Protein AF-A0A1H9SX76-F1 (afdb_monomer)

Nearest PDB structures (foldseek):
  6ve0-assembly1_A  TM=7.784E-01  e=6.150E-07  Streptomyces lavendulae
  5fb7-assembly1_C  TM=3.079E-01  e=8.020E+00  Talaromyces marneffei PM1

Foldseek 3Di:
DQFLEAADLVLQDLDLQLQQVLLVLCVVVVLALCQLVDDLVSLVVSLVQLSDCVNAPKAQDPPDDPDVLCVLLRYGHIHGSNNSRLLSSLSNLSSLLSVVCQAANFPQDPVLQLLLSQLRLLSSCLSNVNPRDDDDDDHHDHHDDADLVSQLSSLLSNLVSLLSQLLNLVSQLLPCVPVQVSNLSSLVSNLSSLSSSLSSLVRNVRHPDDQRDQDDQDPSLVVCVVCLVVNCVRHDPVSNVSSVVSNVSSVVSNVVRPPPDDDD

pLDDT: mean 87.26, std 13.18, range [30.0, 97.56]

Sequence (264 aa):
MEPFRLLHPDLVPQRREGLQHAASTLVQMGLDDTVLSASPVHQRLARVVLANSGVIEWSPAHRVQVCPIDQRFGVERVGGDRGGVFLSGVLIAYLDVLENAARMGTSVTEDSWRTLLWAPTALFDHVLRRPQVGMTVVTPGPGTENLPRERALAGQRLYLALMQAVRFAVNGVLRAEDDRTLVEDCVTLATACLRAAAVALEFAADVPSGVPAPVVETAEHRYLWQVIGEVRTAVPRARFDQFATALRRLNDVYTACPLLVAGG

Solvent-accessible surface area (backbone atoms only — not comparable to full-atom values): 14242 Å² total; per-residue (Å²): 131,84,72,45,53,39,55,35,82,90,58,54,56,56,49,55,76,64,30,34,63,39,52,52,52,30,47,77,71,65,59,41,59,67,38,79,70,44,57,72,68,54,33,54,50,46,41,54,52,56,71,30,62,92,73,36,51,65,40,81,43,82,89,66,75,84,47,71,67,35,62,74,65,44,43,40,53,27,44,61,42,52,29,36,41,47,55,34,30,40,51,42,23,50,47,43,39,53,55,47,25,57,42,40,19,70,84,71,48,67,68,50,50,45,44,40,63,45,28,52,48,48,50,51,22,64,44,68,69,46,79,92,69,91,78,85,74,82,74,61,54,91,31,88,47,90,51,58,69,59,36,30,43,24,14,48,49,30,23,56,37,28,38,51,49,25,48,29,21,48,38,30,34,76,66,31,79,86,41,62,68,52,26,52,52,19,48,49,42,22,29,37,22,33,44,17,27,35,40,22,47,52,48,24,51,68,44,101,84,62,84,52,77,56,65,72,91,43,74,50,58,55,48,49,66,73,44,45,68,58,51,54,72,71,39,60,66,75,60,39,53,52,34,54,49,26,52,49,52,32,49,49,56,43,61,68,32,61,67,85,81,86,91,133

Secondary structure (DSSP, 8-state):
---EEEE-GGGS-SSTHHHHHHHHHHHHTT-SGGGGGS-HHHHHHHHHHHH-TTTS-EEEPTT----HHHHHHTEEEEEESHHHHHHHHHHHHHHHHHHHHHHH---S-HHHHHHHHHHHHHHHHHHHT---PPPPPPPP-------HHHHHHHHHHHHHHHHHHHHHHHHHHHH-TT-HHHHHHHHHHHHHHHHHHHHHHHHHH--TT-PPPPP---HHHHHHHHHHHHHHHHS-HHHHHHHHHHHHHHHHHHHHS-------

Structure (mmCIF, N/CA/C/O backbone):
data_AF-A0A1H9SX76-F1
#
_entry.id   AF-A0A1H9SX76-F1
#
loop_
_atom_site.group_PDB
_atom_site.id
_atom_site.type_symbol
_atom_site.label_atom_id
_atom_site.label_alt_id
_atom_site.label_comp_id
_atom_site.label_asym_id
_atom_site.label_entity_id
_atom_site.label_seq_id
_atom_site.pdbx_PDB_ins_code
_atom_site.Cartn_x
_atom_site.Cartn_y
_atom_site.Cartn_z
_atom_site.occupancy
_atom_site.B_iso_or_equiv
_atom_site.auth_seq_id
_atom_site.auth_comp_id
_atom_site.auth_asym_id
_atom_site.auth_atom_id
_atom_site.pdbx_PDB_model_num
ATOM 1 N N . MET A 1 1 ? -1.963 12.537 19.039 1.00 54.62 1 MET A N 1
ATOM 2 C CA . MET A 1 1 ? -1.880 11.597 17.904 1.00 54.62 1 MET A CA 1
ATOM 3 C C . MET A 1 1 ? -0.618 11.966 17.158 1.00 54.62 1 MET A C 1
ATOM 5 O O . MET A 1 1 ? -0.502 13.126 16.782 1.00 54.62 1 MET A O 1
ATOM 9 N N . GLU A 1 2 ? 0.350 11.060 17.063 1.00 67.62 2 GLU A N 1
ATOM 10 C CA . GLU A 1 2 ? 1.560 11.335 16.283 1.00 67.62 2 GLU A CA 1
ATOM 11 C C . GLU A 1 2 ? 1.192 11.512 14.799 1.00 67.62 2 GLU A C 1
ATOM 13 O O . GLU A 1 2 ? 0.254 10.855 14.327 1.00 67.62 2 GLU A O 1
ATOM 18 N N . PRO A 1 3 ? 1.859 12.429 14.078 1.00 78.19 3 PRO A N 1
ATOM 19 C CA . PRO A 1 3 ? 1.590 12.650 12.663 1.00 78.19 3 PRO A CA 1
ATOM 20 C C . PRO A 1 3 ? 1.930 11.394 11.851 1.00 78.19 3 PRO A C 1
ATOM 22 O O . PRO A 1 3 ? 2.950 10.745 12.087 1.00 78.19 3 PRO A O 1
ATOM 25 N N . PHE A 1 4 ? 1.073 11.049 10.886 1.00 91.62 4 PHE A N 1
ATOM 26 C CA . PHE A 1 4 ? 1.336 9.947 9.963 1.00 91.62 4 PHE A CA 1
ATOM 27 C C . PHE A 1 4 ? 2.241 10.450 8.841 1.00 91.62 4 PHE A C 1
ATOM 29 O O . PHE A 1 4 ? 1.848 11.308 8.053 1.00 91.62 4 PHE A O 1
ATOM 36 N N . ARG A 1 5 ? 3.476 9.957 8.791 1.00 93.56 5 ARG A N 1
ATOM 37 C CA . ARG A 1 5 ? 4.496 10.486 7.884 1.00 93.56 5 ARG A CA 1
ATOM 38 C C . ARG A 1 5 ? 4.492 9.717 6.574 1.00 93.56 5 ARG A C 1
ATOM 40 O O . ARG A 1 5 ? 4.590 8.495 6.572 1.00 93.56 5 ARG A O 1
ATOM 47 N N . LEU A 1 6 ? 4.419 10.449 5.470 1.00 94.19 6 LEU A N 1
ATOM 48 C CA . LEU A 1 6 ? 4.626 9.927 4.122 1.00 94.19 6 LEU A CA 1
ATOM 49 C C . LEU A 1 6 ? 5.707 10.741 3.429 1.00 94.19 6 LEU A C 1
ATOM 51 O O . LEU A 1 6 ? 5.932 11.907 3.757 1.00 94.19 6 LEU A O 1
ATOM 55 N N . LEU A 1 7 ? 6.345 10.163 2.416 1.00 93.75 7 LEU A N 1
ATOM 56 C CA . LEU A 1 7 ? 7.269 10.944 1.608 1.00 93.75 7 LEU A CA 1
ATOM 57 C C . LEU A 1 7 ? 6.536 12.063 0.874 1.00 93.75 7 LEU A C 1
ATOM 59 O O . LEU A 1 7 ? 5.378 11.920 0.466 1.00 93.75 7 LEU A O 1
ATOM 63 N N . HIS A 1 8 ? 7.243 13.162 0.632 1.00 90.75 8 HIS A N 1
ATOM 64 C CA . HIS A 1 8 ? 6.837 14.072 -0.431 1.00 90.75 8 HIS A CA 1
ATOM 65 C C . HIS A 1 8 ? 6.769 13.306 -1.774 1.00 90.75 8 HIS A C 1
ATOM 67 O O . HIS A 1 8 ? 7.677 12.513 -2.042 1.00 90.75 8 HIS A O 1
ATOM 73 N N . PRO A 1 9 ? 5.756 13.523 -2.639 1.00 87.44 9 PRO A N 1
ATOM 74 C CA . PRO A 1 9 ? 5.594 12.766 -3.889 1.00 87.44 9 PRO A CA 1
ATOM 75 C C . PRO A 1 9 ? 6.840 12.750 -4.790 1.00 87.44 9 PRO A C 1
ATOM 77 O O . PRO A 1 9 ? 7.146 11.742 -5.427 1.00 87.44 9 PRO A O 1
ATOM 80 N N . ASP A 1 10 ? 7.601 13.845 -4.806 1.00 88.25 10 ASP A N 1
ATOM 81 C CA . ASP A 1 10 ? 8.837 13.965 -5.599 1.00 88.25 10 ASP A CA 1
ATOM 82 C C . ASP A 1 10 ? 10.037 13.221 -4.999 1.00 88.25 10 ASP A C 1
ATOM 84 O O . ASP A 1 10 ? 11.052 13.028 -5.666 1.00 88.25 10 ASP A O 1
ATOM 88 N N . LEU A 1 11 ? 9.928 12.793 -3.741 1.00 91.50 11 LEU A N 1
ATOM 89 C CA . LEU A 1 11 ? 10.952 12.029 -3.033 1.00 91.50 11 LEU A CA 1
ATOM 90 C C . LEU A 1 11 ? 10.681 10.523 -3.051 1.00 91.50 11 LEU A C 1
ATOM 92 O O . LEU A 1 11 ? 11.539 9.769 -2.591 1.00 91.50 11 LEU A O 1
ATOM 96 N N . VAL A 1 12 ? 9.535 10.080 -3.587 1.00 92.69 12 VAL A N 1
ATOM 97 C CA . VAL A 1 12 ? 9.228 8.653 -3.747 1.00 92.69 12 VAL A CA 1
ATOM 98 C C . VAL A 1 12 ? 10.358 7.988 -4.545 1.00 92.69 12 VAL A C 1
ATOM 100 O O . VAL A 1 12 ? 10.701 8.474 -5.630 1.00 92.69 12 VAL A O 1
ATOM 103 N N . PRO A 1 13 ? 10.964 6.903 -4.028 1.00 92.81 13 PRO A N 1
ATOM 104 C CA . PRO A 1 13 ? 12.027 6.194 -4.722 1.00 92.81 13 PRO A CA 1
ATOM 105 C C . PRO A 1 13 ? 11.606 5.783 -6.133 1.00 92.81 13 PRO A C 1
ATOM 107 O O . PRO A 1 13 ? 10.448 5.482 -6.405 1.00 92.81 13 PRO A O 1
ATOM 110 N N . GLN A 1 14 ? 12.563 5.808 -7.053 1.00 89.25 14 GLN A N 1
ATOM 111 C CA . GLN A 1 14 ? 12.314 5.543 -8.475 1.00 89.25 14 GLN A CA 1
ATOM 112 C C . GLN A 1 14 ? 12.901 4.210 -8.942 1.00 89.25 14 GLN A C 1
ATOM 114 O O . GLN A 1 14 ? 12.633 3.777 -10.057 1.00 89.25 14 GLN A O 1
ATOM 119 N N . ARG A 1 15 ? 13.753 3.600 -8.112 1.00 89.12 15 ARG A N 1
ATOM 120 C CA . ARG A 1 15 ? 14.474 2.358 -8.383 1.00 89.12 15 ARG A CA 1
ATOM 121 C C . ARG A 1 15 ? 14.457 1.495 -7.133 1.00 89.12 15 ARG A C 1
ATOM 123 O O . ARG A 1 15 ? 14.604 2.028 -6.030 1.00 89.12 15 ARG A O 1
ATOM 130 N N . ARG A 1 16 ? 14.313 0.179 -7.299 1.00 89.00 16 ARG A N 1
ATOM 131 C CA . ARG A 1 16 ? 14.276 -0.776 -6.178 1.00 89.00 16 ARG A CA 1
ATOM 132 C C . ARG A 1 16 ? 15.555 -0.755 -5.344 1.00 89.00 16 ARG A C 1
ATOM 134 O O . ARG A 1 16 ? 15.489 -0.916 -4.133 1.00 89.00 16 ARG A O 1
ATOM 141 N N . GLU A 1 17 ? 16.705 -0.484 -5.963 1.00 89.31 17 GLU A N 1
ATOM 142 C CA . GLU A 1 17 ? 18.006 -0.399 -5.291 1.00 89.31 17 GLU A CA 1
ATOM 143 C C . GLU A 1 17 ? 18.009 0.710 -4.225 1.00 89.31 17 GLU A C 1
ATOM 145 O O . GLU A 1 17 ? 18.658 0.576 -3.193 1.00 89.31 17 GLU A O 1
ATOM 150 N N . GLY A 1 18 ? 17.203 1.762 -4.421 1.00 88.50 18 GLY A N 1
ATOM 151 C CA . GLY A 1 18 ? 17.006 2.827 -3.436 1.00 88.50 18 GLY A CA 1
ATOM 152 C C . GLY A 1 18 ? 16.217 2.408 -2.189 1.00 88.50 18 GLY A C 1
ATOM 153 O O . GLY A 1 18 ? 16.192 3.162 -1.222 1.00 88.50 18 GLY A O 1
ATOM 154 N N . LEU A 1 19 ? 15.581 1.231 -2.196 1.00 94.25 19 LEU A N 1
ATOM 155 C CA . LEU A 1 19 ? 14.846 0.667 -1.059 1.00 94.25 19 LEU A CA 1
ATOM 156 C C . LEU A 1 19 ? 15.578 -0.502 -0.386 1.00 94.25 19 LEU A C 1
ATOM 158 O O . LEU A 1 19 ? 15.270 -0.827 0.757 1.00 94.25 19 LEU A O 1
ATOM 162 N N . GLN A 1 20 ? 16.542 -1.134 -1.062 1.00 94.00 20 GLN A N 1
ATOM 163 C CA . GLN A 1 20 ? 17.157 -2.389 -0.607 1.00 94.00 20 GLN A CA 1
ATOM 164 C C . GLN A 1 20 ? 17.832 -2.287 0.758 1.00 94.00 20 GLN A C 1
ATOM 166 O O . GLN A 1 20 ? 17.683 -3.195 1.577 1.00 94.00 20 GLN A O 1
ATOM 171 N N . HIS A 1 21 ? 18.562 -1.197 1.008 1.00 94.19 21 HIS A N 1
ATOM 172 C CA . HIS A 1 21 ? 19.237 -0.999 2.287 1.00 94.19 21 HIS A CA 1
ATOM 173 C C . HIS A 1 21 ? 18.224 -0.895 3.432 1.00 94.19 21 HIS A C 1
ATOM 175 O O . HIS A 1 21 ? 18.284 -1.686 4.368 1.00 94.19 21 HIS A O 1
ATOM 181 N N . ALA A 1 22 ? 17.239 -0.001 3.307 1.00 95.12 22 ALA A N 1
ATOM 182 C CA . ALA A 1 22 ? 16.191 0.179 4.309 1.00 95.12 22 ALA A CA 1
ATOM 183 C C . ALA A 1 22 ? 15.372 -1.101 4.530 1.00 95.12 22 ALA A C 1
ATOM 185 O O . ALA A 1 22 ? 15.137 -1.491 5.670 1.00 95.12 22 ALA A O 1
ATOM 186 N N . ALA A 1 23 ? 14.996 -1.799 3.453 1.00 96.06 23 ALA A N 1
ATOM 187 C CA . ALA A 1 23 ? 14.288 -3.071 3.553 1.00 96.06 23 ALA A CA 1
ATOM 188 C C . ALA A 1 23 ? 15.121 -4.115 4.306 1.00 96.06 23 ALA A C 1
ATOM 190 O O . ALA A 1 23 ? 14.611 -4.755 5.218 1.00 96.06 23 ALA A O 1
ATOM 191 N N . SER A 1 24 ? 16.411 -4.248 3.988 1.00 95.69 24 SER A N 1
ATOM 192 C CA . SER A 1 24 ? 17.303 -5.190 4.678 1.00 95.69 24 SER A CA 1
ATOM 193 C C . SER A 1 24 ? 17.442 -4.857 6.165 1.00 95.69 24 SER A C 1
ATOM 195 O O . SER A 1 24 ? 17.402 -5.760 6.998 1.00 95.69 24 SER A O 1
ATOM 197 N N . THR A 1 25 ? 17.552 -3.573 6.508 1.00 95.12 25 THR A N 1
ATOM 198 C CA . THR A 1 25 ? 17.604 -3.106 7.899 1.00 95.12 25 THR A CA 1
ATOM 199 C C . THR A 1 25 ? 16.314 -3.437 8.652 1.00 95.12 25 THR A C 1
ATOM 201 O O . THR A 1 25 ? 16.376 -3.992 9.747 1.00 95.12 25 THR A O 1
ATOM 204 N N . LEU A 1 26 ? 15.142 -3.183 8.057 1.00 95.44 26 LEU A N 1
ATOM 205 C CA . LEU A 1 26 ? 13.852 -3.532 8.665 1.00 95.44 26 LEU A CA 1
ATOM 206 C C . LEU A 1 26 ? 13.719 -5.040 8.901 1.00 95.44 26 LEU A C 1
ATOM 208 O O . LEU A 1 26 ? 13.287 -5.455 9.973 1.00 95.44 26 LEU A O 1
ATOM 212 N N . VAL A 1 27 ? 14.161 -5.865 7.951 1.00 94.94 27 VAL A N 1
ATOM 213 C CA . VAL A 1 27 ? 14.178 -7.329 8.099 1.00 94.94 27 VAL A CA 1
ATOM 214 C C . VAL A 1 27 ? 15.071 -7.764 9.257 1.00 94.94 27 VAL A C 1
ATOM 216 O O . VAL A 1 27 ? 14.661 -8.589 10.068 1.00 94.94 27 VAL A O 1
ATOM 219 N N . GLN A 1 28 ? 16.274 -7.194 9.375 1.00 94.19 28 GLN A N 1
ATOM 220 C CA . GLN A 1 28 ? 17.188 -7.491 10.485 1.00 94.19 28 GLN A CA 1
ATOM 221 C C . GLN A 1 28 ? 16.603 -7.101 11.849 1.00 94.19 28 GLN A C 1
ATOM 223 O O . GLN A 1 28 ? 16.915 -7.736 12.853 1.00 94.19 28 GLN A O 1
ATOM 228 N N . MET A 1 29 ? 15.734 -6.089 11.881 1.00 93.25 29 MET A N 1
ATOM 229 C CA . MET A 1 29 ? 15.003 -5.664 13.077 1.00 93.25 29 MET A CA 1
ATOM 230 C C . MET A 1 29 ? 13.713 -6.464 13.329 1.00 93.25 29 MET A C 1
ATOM 232 O O . MET A 1 29 ? 13.061 -6.242 14.347 1.00 93.25 29 MET A O 1
ATOM 236 N N . GLY A 1 30 ? 13.319 -7.375 12.429 1.00 93.25 30 GLY A N 1
ATOM 237 C CA . GLY A 1 30 ? 12.040 -8.091 12.507 1.00 93.25 30 GLY A CA 1
ATOM 238 C C . GLY A 1 30 ? 10.817 -7.199 12.251 1.00 93.25 30 GLY A C 1
ATOM 239 O O . GLY A 1 30 ? 9.741 -7.452 12.789 1.00 93.25 30 GLY A O 1
ATOM 240 N N . LEU A 1 31 ? 10.992 -6.131 11.471 1.00 93.88 31 LEU A N 1
ATOM 241 C CA . LEU A 1 31 ? 9.987 -5.114 11.145 1.00 93.88 31 LEU A CA 1
ATOM 242 C C . LEU A 1 31 ? 9.626 -5.124 9.648 1.00 93.88 31 LEU A C 1
ATOM 244 O O . LEU A 1 31 ? 9.391 -4.066 9.067 1.00 93.88 31 LEU A O 1
ATOM 248 N N . ASP A 1 32 ? 9.634 -6.292 9.002 1.00 93.06 32 ASP A N 1
ATOM 249 C CA . ASP A 1 32 ? 9.196 -6.459 7.611 1.00 93.06 32 ASP A CA 1
ATOM 250 C C . ASP A 1 32 ? 7.709 -6.847 7.513 1.00 93.06 32 ASP A C 1
ATOM 252 O O . ASP A 1 32 ? 6.960 -6.749 8.486 1.00 93.06 32 ASP A O 1
ATOM 256 N N . ASP A 1 33 ? 7.249 -7.262 6.332 1.00 92.38 33 ASP A N 1
ATOM 257 C CA . ASP A 1 33 ? 5.850 -7.621 6.074 1.00 92.38 33 ASP A CA 1
ATOM 258 C C . ASP A 1 33 ? 5.317 -8.742 6.986 1.00 92.38 33 ASP A C 1
ATOM 260 O O . ASP A 1 33 ? 4.119 -8.782 7.281 1.00 92.38 33 ASP A O 1
ATOM 264 N N . THR A 1 34 ? 6.196 -9.593 7.527 1.00 92.00 34 THR A N 1
ATOM 265 C CA . THR A 1 34 ? 5.814 -10.673 8.450 1.00 92.00 34 THR A CA 1
ATOM 266 C C . THR A 1 34 ? 5.180 -10.158 9.744 1.00 92.00 34 THR A C 1
ATOM 268 O O . THR A 1 34 ? 4.365 -10.853 10.361 1.00 92.00 34 THR A O 1
ATOM 271 N N . VAL A 1 35 ? 5.464 -8.907 10.124 1.00 93.00 35 VAL A N 1
ATOM 272 C CA . VAL A 1 35 ? 4.895 -8.273 11.317 1.00 93.00 35 VAL A CA 1
ATOM 273 C C . VAL A 1 35 ? 3.372 -8.156 11.252 1.00 93.00 35 VAL A C 1
ATOM 275 O O . VAL A 1 35 ? 2.702 -8.160 12.284 1.00 93.00 35 VAL A O 1
ATOM 278 N N . LEU A 1 36 ? 2.805 -8.126 10.043 1.00 92.31 36 LEU A N 1
ATOM 279 C CA . LEU A 1 36 ? 1.360 -8.069 9.820 1.00 92.31 36 LEU A CA 1
ATOM 280 C C . LEU A 1 36 ? 0.656 -9.372 10.216 1.00 92.31 36 LEU A C 1
ATOM 282 O O . LEU A 1 36 ? -0.523 -9.349 10.558 1.00 92.31 36 LEU A O 1
ATOM 286 N N . SER A 1 37 ? 1.384 -10.490 10.244 1.00 90.44 37 SER A N 1
ATOM 287 C CA . SER A 1 37 ? 0.889 -11.791 10.714 1.00 90.44 37 SER A CA 1
ATOM 288 C C . SER A 1 37 ? 1.255 -12.083 12.175 1.00 90.44 37 SER A C 1
ATOM 290 O O . SER A 1 37 ? 0.873 -13.121 12.715 1.00 90.44 37 SER A O 1
ATOM 292 N N . ALA A 1 38 ? 2.004 -11.193 12.833 1.00 91.19 38 ALA A N 1
ATOM 293 C CA . ALA A 1 38 ? 2.404 -11.370 14.223 1.00 91.19 38 ALA A CA 1
ATOM 294 C C . ALA A 1 38 ? 1.225 -11.173 15.192 1.00 91.19 38 ALA A C 1
ATOM 296 O O . ALA A 1 38 ? 0.171 -10.645 14.844 1.00 91.19 38 ALA A O 1
ATOM 297 N N . SER A 1 39 ? 1.406 -11.562 16.458 1.00 91.31 39 SER A N 1
ATOM 298 C CA . SER A 1 39 ? 0.388 -11.319 17.491 1.00 91.31 39 SER A CA 1
ATOM 299 C C . SER A 1 39 ? 0.077 -9.812 17.634 1.00 91.31 39 SER A C 1
ATOM 301 O O . SER A 1 39 ? 1.000 -9.003 17.476 1.00 91.31 39 SER A O 1
ATOM 303 N N . PRO A 1 40 ? -1.125 -9.416 18.094 1.00 91.31 40 PRO A N 1
ATOM 304 C CA . PRO A 1 40 ? -1.489 -8.003 18.271 1.00 91.31 40 PRO A CA 1
ATOM 305 C C . PRO A 1 40 ? -0.531 -7.189 19.157 1.00 91.31 40 PRO A C 1
ATOM 307 O O . PRO A 1 40 ? -0.367 -5.986 18.970 1.00 91.31 40 PRO A O 1
ATOM 310 N N . VAL A 1 41 ? 0.124 -7.828 20.133 1.00 93.00 41 VAL A N 1
ATOM 311 C CA . VAL A 1 41 ? 1.128 -7.169 20.987 1.00 93.00 41 VAL A CA 1
ATOM 312 C C . VAL A 1 41 ? 2.369 -6.780 20.178 1.00 93.00 41 VAL A C 1
ATOM 314 O O . VAL A 1 41 ? 2.819 -5.640 20.261 1.00 93.00 41 VAL A O 1
ATOM 317 N N . HIS A 1 42 ? 2.880 -7.702 19.359 1.00 94.06 42 HIS A N 1
ATOM 318 C CA . HIS A 1 42 ? 4.024 -7.463 18.476 1.00 94.06 42 HIS A CA 1
ATOM 319 C C . HIS A 1 42 ? 3.703 -6.423 17.396 1.00 94.06 42 HIS A C 1
ATOM 321 O O . HIS A 1 42 ? 4.519 -5.543 17.152 1.00 94.06 42 HIS A O 1
ATOM 327 N N . GLN A 1 43 ? 2.496 -6.456 16.824 1.00 94.81 43 GLN A N 1
ATOM 328 C CA . GLN A 1 43 ? 2.026 -5.441 15.875 1.00 94.81 43 GLN A CA 1
ATOM 329 C C . GLN A 1 43 ? 2.052 -4.029 16.480 1.00 94.81 43 GLN A C 1
ATOM 331 O O . GLN A 1 43 ? 2.601 -3.105 15.881 1.00 94.81 43 GLN A O 1
ATOM 336 N N . ARG A 1 44 ? 1.522 -3.859 17.701 1.00 93.81 44 ARG A N 1
ATOM 337 C CA . ARG A 1 44 ? 1.551 -2.565 18.405 1.00 93.81 44 ARG A CA 1
ATOM 338 C C . ARG A 1 44 ? 2.972 -2.101 18.712 1.00 93.81 44 ARG A C 1
ATOM 340 O O . ARG A 1 44 ? 3.274 -0.926 18.526 1.00 93.81 44 ARG A O 1
ATOM 347 N N . LEU A 1 45 ? 3.847 -3.007 19.152 1.00 94.31 45 LEU A N 1
ATOM 348 C CA . LEU A 1 45 ? 5.250 -2.674 19.404 1.00 94.31 45 LEU A CA 1
ATOM 349 C C . LEU A 1 45 ? 5.948 -2.229 18.115 1.00 94.31 45 LEU A C 1
ATOM 351 O O . LEU A 1 45 ? 6.571 -1.172 18.093 1.00 94.31 45 LEU A O 1
ATOM 355 N N . ALA A 1 46 ? 5.795 -2.991 17.034 1.00 95.19 46 ALA A N 1
ATOM 356 C CA . ALA A 1 46 ? 6.373 -2.662 15.740 1.00 95.19 46 ALA A CA 1
ATOM 357 C C . ALA A 1 46 ? 5.899 -1.302 15.230 1.00 95.19 46 ALA A C 1
ATOM 359 O O . ALA A 1 46 ? 6.711 -0.497 14.789 1.00 95.19 46 ALA A O 1
ATOM 360 N N . ARG A 1 47 ? 4.603 -1.005 15.372 1.00 95.25 47 ARG A N 1
ATOM 361 C CA . ARG A 1 47 ? 4.031 0.300 15.030 1.00 95.25 47 ARG A CA 1
ATOM 362 C C . ARG A 1 47 ? 4.734 1.446 15.771 1.00 95.25 47 ARG A C 1
ATOM 364 O O . ARG A 1 47 ? 5.077 2.446 15.148 1.00 95.25 47 ARG A O 1
ATOM 371 N N . VAL A 1 48 ? 4.969 1.296 17.078 1.00 92.94 48 VAL A N 1
ATOM 372 C CA . VAL A 1 48 ? 5.681 2.295 17.900 1.00 92.94 48 VAL A CA 1
ATOM 373 C C . VAL A 1 48 ? 7.134 2.448 17.451 1.00 92.94 48 VAL A C 1
ATOM 375 O O . VAL A 1 48 ? 7.621 3.568 17.319 1.00 92.94 48 VAL A O 1
ATOM 378 N N . VAL A 1 49 ? 7.826 1.338 17.188 1.00 93.38 49 VAL A N 1
ATOM 379 C CA . VAL A 1 49 ? 9.231 1.353 16.751 1.00 93.38 49 VAL A CA 1
ATOM 380 C C . VAL A 1 49 ? 9.373 2.009 1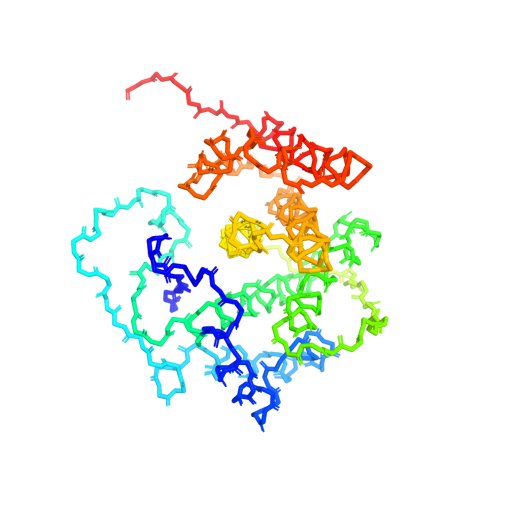5.374 1.00 93.38 49 VAL A C 1
ATOM 382 O O . VAL A 1 49 ? 10.226 2.873 15.199 1.00 93.38 49 VAL A O 1
ATOM 385 N N . LEU A 1 50 ? 8.499 1.670 14.424 1.00 93.19 50 LEU A N 1
ATOM 386 C CA . LEU A 1 50 ? 8.482 2.239 13.072 1.00 93.19 50 LEU A CA 1
ATOM 387 C C . LEU A 1 50 ? 8.169 3.745 13.059 1.00 93.19 50 LEU A C 1
ATOM 389 O O . LEU A 1 50 ? 8.646 4.460 12.180 1.00 93.19 50 LEU A O 1
ATOM 393 N N . ALA A 1 51 ? 7.373 4.236 14.015 1.00 90.25 51 ALA A N 1
ATOM 394 C CA . ALA A 1 51 ? 7.032 5.656 14.137 1.00 90.25 51 ALA A CA 1
ATOM 395 C C . ALA A 1 51 ? 8.146 6.503 14.789 1.00 90.25 51 ALA A C 1
ATOM 397 O O . ALA A 1 51 ? 8.111 7.740 14.712 1.00 90.25 51 ALA A O 1
ATOM 398 N N . ASN A 1 52 ? 9.130 5.854 15.421 1.00 87.38 52 ASN A N 1
ATOM 399 C CA . ASN A 1 52 ? 10.182 6.503 16.191 1.00 87.38 52 ASN A CA 1
ATOM 400 C C . ASN A 1 52 ? 11.282 7.086 15.284 1.00 87.38 52 ASN A C 1
ATOM 402 O O . ASN A 1 52 ? 11.913 6.380 14.496 1.00 87.38 52 ASN A O 1
ATOM 406 N N . SER A 1 53 ? 11.569 8.380 15.455 1.00 73.88 53 SER A N 1
ATOM 407 C CA . SER A 1 53 ? 12.595 9.103 14.689 1.00 73.88 53 SER A CA 1
ATOM 408 C C . SER A 1 53 ? 14.034 8.659 14.977 1.00 73.88 53 SER A C 1
ATOM 410 O O . SER A 1 53 ? 14.937 9.015 14.231 1.00 73.88 53 SER A O 1
ATOM 412 N N . GLY A 1 54 ? 14.267 7.920 16.065 1.00 78.50 54 GLY A N 1
ATOM 413 C CA . GLY A 1 54 ? 15.559 7.303 16.375 1.00 78.50 54 GLY A CA 1
ATOM 414 C C . GLY A 1 54 ? 15.831 6.018 15.590 1.00 78.50 54 GLY A C 1
ATOM 415 O O . GLY A 1 54 ? 16.962 5.543 15.593 1.00 78.50 54 GLY A O 1
ATOM 416 N N . VAL A 1 55 ? 14.811 5.459 14.931 1.00 82.56 55 VAL A N 1
ATOM 417 C CA . VAL A 1 55 ? 14.930 4.267 14.076 1.00 82.56 55 VAL A CA 1
ATOM 418 C C . VAL A 1 55 ? 14.865 4.658 12.605 1.00 82.56 55 VAL A C 1
ATOM 420 O O . VAL A 1 55 ? 15.688 4.203 11.818 1.00 82.56 55 VAL A O 1
ATOM 423 N N . ILE A 1 56 ? 13.914 5.523 12.243 1.00 88.50 56 ILE A N 1
ATOM 424 C CA . ILE A 1 56 ? 13.753 6.029 10.878 1.00 88.50 56 ILE A CA 1
ATOM 425 C C . ILE A 1 56 ? 14.038 7.527 10.871 1.00 88.50 56 ILE A C 1
ATOM 427 O O . ILE A 1 56 ? 13.250 8.321 11.391 1.00 88.50 56 ILE A O 1
ATOM 431 N N . GLU A 1 57 ? 15.158 7.916 10.265 1.00 89.38 57 GLU A N 1
ATOM 432 C CA . GLU A 1 57 ? 15.531 9.322 10.141 1.00 89.38 57 GLU A CA 1
ATOM 433 C C . GLU A 1 57 ? 14.625 10.027 9.124 1.00 89.38 57 GLU A C 1
ATOM 435 O O . GLU A 1 57 ? 14.518 9.628 7.962 1.00 89.38 57 GLU A O 1
ATOM 440 N N . TRP A 1 58 ? 13.990 11.118 9.543 1.00 89.69 58 TRP A N 1
ATOM 441 C CA . TRP A 1 58 ? 13.166 11.947 8.673 1.00 89.69 58 TRP A CA 1
ATOM 442 C C . TRP A 1 58 ? 13.423 13.428 8.930 1.00 89.69 58 TRP A C 1
ATOM 444 O O . TRP A 1 58 ? 13.868 13.834 10.003 1.00 89.69 58 TRP A O 1
ATOM 454 N N . SER A 1 59 ? 13.114 14.250 7.933 1.00 88.94 59 SER A N 1
ATOM 455 C CA . SER A 1 59 ? 13.175 15.708 8.045 1.00 88.94 59 SER A CA 1
ATOM 456 C C . SER A 1 59 ? 11.935 16.353 7.428 1.00 88.94 59 SER A C 1
ATOM 458 O O . SER A 1 59 ? 11.384 15.811 6.466 1.00 88.94 59 SER A O 1
ATOM 460 N N . PRO A 1 60 ? 11.463 17.507 7.936 1.00 83.75 60 PRO A N 1
ATOM 461 C CA . PRO A 1 60 ? 10.365 18.227 7.305 1.00 83.75 60 PRO A CA 1
ATOM 462 C C . PRO A 1 60 ? 10.709 18.553 5.849 1.00 83.75 60 PRO A C 1
ATOM 464 O O . PRO A 1 60 ? 11.772 19.117 5.554 1.00 83.75 60 PRO A O 1
ATOM 467 N N . ALA A 1 61 ? 9.818 18.215 4.918 1.00 76.62 61 ALA A N 1
ATOM 468 C CA . ALA A 1 61 ? 10.026 18.578 3.526 1.00 76.62 61 ALA A CA 1
ATOM 469 C C . ALA A 1 61 ? 9.914 20.109 3.386 1.00 76.62 61 ALA A C 1
ATOM 471 O O . ALA A 1 61 ? 8.895 20.721 3.710 1.00 76.62 61 ALA A O 1
ATOM 472 N N . HIS A 1 62 ? 10.994 20.757 2.946 1.00 58.91 62 HIS A N 1
ATOM 473 C CA . HIS A 1 62 ? 11.029 22.211 2.802 1.00 58.91 62 HIS A CA 1
ATOM 474 C C . HIS A 1 62 ? 10.188 22.636 1.589 1.00 58.91 62 HIS A C 1
ATOM 476 O O . HIS A 1 62 ? 10.289 22.027 0.527 1.00 58.91 62 HIS A O 1
ATOM 482 N N . ARG A 1 63 ? 9.408 23.721 1.730 1.00 59.38 63 ARG A N 1
ATOM 483 C CA . ARG A 1 63 ? 8.521 24.295 0.689 1.00 59.38 63 ARG A CA 1
ATOM 484 C C . ARG A 1 63 ? 7.299 23.449 0.306 1.00 59.38 63 ARG A C 1
ATOM 486 O O . ARG A 1 63 ? 6.759 23.626 -0.782 1.00 59.38 63 ARG A O 1
ATOM 493 N N . VAL A 1 64 ? 6.819 22.581 1.193 1.00 59.81 64 VAL A N 1
ATOM 494 C CA . VAL A 1 64 ? 5.536 21.906 0.968 1.00 59.81 64 VAL A CA 1
ATOM 495 C C . VAL A 1 64 ? 4.403 22.882 1.254 1.00 59.81 64 VAL A C 1
ATOM 497 O O . VAL A 1 64 ? 4.194 23.305 2.390 1.00 59.81 64 VAL A O 1
ATOM 500 N N . GLN A 1 65 ? 3.668 23.253 0.210 1.00 61.50 65 GLN A N 1
ATOM 501 C CA . GLN A 1 65 ? 2.379 23.905 0.383 1.00 61.50 65 GLN A CA 1
ATOM 502 C C . GLN A 1 65 ? 1.460 22.892 1.073 1.00 61.50 65 GLN A C 1
ATOM 504 O O . GLN A 1 65 ? 1.304 21.777 0.574 1.00 61.50 65 GLN A O 1
ATOM 509 N N . VAL A 1 66 ? 0.913 23.242 2.242 1.00 64.00 66 VAL A N 1
ATOM 510 C CA . VAL A 1 66 ? 0.058 22.332 3.017 1.00 64.00 66 VAL A CA 1
ATOM 511 C C . VAL A 1 66 ? -1.107 21.905 2.132 1.00 64.00 66 VAL A C 1
ATOM 513 O O . VAL A 1 66 ? -1.977 22.711 1.806 1.00 64.00 66 VAL A O 1
ATOM 516 N N . CYS A 1 67 ? -1.104 20.641 1.713 1.00 73.12 67 CYS A N 1
ATOM 517 C CA . CYS A 1 67 ? -2.206 20.085 0.954 1.00 73.12 67 CYS A CA 1
ATOM 518 C C . CYS A 1 67 ? -3.404 19.945 1.910 1.00 73.12 67 CYS A C 1
ATOM 520 O O . CYS A 1 67 ? -3.272 19.263 2.931 1.00 73.12 67 CYS A O 1
ATOM 522 N N . PRO A 1 68 ? -4.578 20.537 1.614 1.00 73.44 68 PRO A N 1
ATOM 523 C CA . PRO A 1 68 ? -5.755 20.422 2.483 1.00 73.44 68 PRO A CA 1
ATOM 524 C C . PRO A 1 68 ? -6.156 18.965 2.773 1.00 73.44 68 PRO A C 1
ATOM 526 O O . PRO A 1 68 ? -6.698 18.653 3.832 1.00 73.44 68 PRO A O 1
ATOM 529 N N . ILE A 1 69 ? -5.843 18.060 1.839 1.00 75.50 69 ILE A N 1
ATOM 530 C CA . ILE A 1 69 ? -6.055 16.612 1.950 1.00 75.50 69 ILE A CA 1
ATOM 531 C C . ILE A 1 69 ? -5.142 16.010 3.023 1.00 75.50 69 ILE A C 1
ATOM 533 O O . ILE A 1 69 ? -5.613 15.279 3.893 1.00 75.50 69 ILE A O 1
ATOM 537 N N . ASP A 1 70 ? -3.852 16.350 2.999 1.00 84.81 70 ASP A N 1
ATOM 538 C CA . ASP A 1 70 ? -2.883 15.853 3.977 1.00 84.81 70 ASP A CA 1
ATOM 539 C C . ASP A 1 70 ? -3.265 16.321 5.390 1.00 84.81 70 ASP A C 1
ATOM 541 O O . ASP A 1 70 ? -3.309 15.516 6.321 1.00 84.81 70 ASP A O 1
ATOM 545 N N . GLN A 1 71 ? -3.679 17.586 5.544 1.00 83.94 71 GLN A N 1
ATOM 546 C CA . GLN A 1 71 ? -4.165 18.110 6.825 1.00 83.94 71 GLN A CA 1
ATOM 547 C C . GLN A 1 71 ? -5.401 17.351 7.331 1.00 83.94 71 GLN A C 1
ATOM 549 O O . GLN A 1 71 ? -5.473 16.997 8.510 1.00 83.94 71 GLN A O 1
ATOM 554 N N . ARG A 1 72 ? -6.363 17.058 6.445 1.00 82.62 72 ARG A N 1
ATOM 555 C CA . ARG A 1 72 ? -7.589 16.321 6.788 1.00 82.62 72 ARG A CA 1
ATOM 556 C C . ARG A 1 72 ? -7.301 14.923 7.336 1.00 82.62 72 ARG A C 1
ATOM 558 O O . ARG A 1 72 ? -8.008 14.465 8.234 1.00 82.62 72 ARG A O 1
ATOM 565 N N . PHE A 1 73 ? -6.279 14.257 6.806 1.00 85.94 73 PHE A N 1
ATOM 566 C CA . PHE A 1 73 ? -5.908 12.896 7.196 1.00 85.94 73 PHE A CA 1
ATOM 567 C C . PHE A 1 73 ? -4.743 12.846 8.197 1.00 85.94 73 PHE A C 1
ATOM 569 O O . PHE A 1 73 ? -4.303 11.761 8.584 1.00 85.94 73 PHE A O 1
ATOM 576 N N . GLY A 1 74 ? -4.267 14.000 8.676 1.00 88.69 74 GLY A N 1
ATOM 577 C CA . GLY A 1 74 ? -3.135 14.096 9.602 1.00 88.69 74 GLY A CA 1
ATOM 578 C C . GLY A 1 74 ? -1.847 13.513 9.017 1.00 88.69 74 GLY A C 1
ATOM 579 O O . GLY A 1 74 ? -1.113 12.830 9.732 1.00 88.69 74 GLY A O 1
ATOM 580 N N . VAL A 1 75 ? -1.642 13.719 7.716 1.00 90.56 75 VAL A N 1
ATOM 581 C CA . VAL A 1 75 ? -0.456 13.313 6.965 1.00 90.56 75 VAL A CA 1
ATOM 582 C C . VAL A 1 75 ? 0.569 14.437 7.028 1.00 90.56 75 VAL A C 1
ATOM 584 O O . VAL A 1 75 ? 0.256 15.593 6.749 1.00 90.56 75 VAL A O 1
ATOM 587 N N . GLU A 1 76 ? 1.806 14.088 7.350 1.00 91.94 76 GLU A N 1
ATOM 588 C CA . GLU A 1 76 ? 2.950 14.988 7.262 1.00 91.94 76 GLU A CA 1
ATOM 589 C C . GLU A 1 76 ? 3.874 14.512 6.140 1.00 91.94 76 GLU A C 1
ATOM 591 O O . GLU A 1 76 ? 4.329 13.365 6.135 1.00 91.94 76 GLU A O 1
ATOM 596 N N . ARG A 1 77 ? 4.137 15.387 5.164 1.00 92.25 77 ARG A N 1
ATOM 597 C CA . ARG A 1 77 ? 5.054 15.092 4.059 1.00 92.25 77 ARG A CA 1
ATOM 598 C C . ARG A 1 77 ? 6.484 15.379 4.491 1.00 92.25 77 ARG A C 1
ATOM 600 O O . ARG A 1 77 ? 6.828 16.520 4.794 1.00 92.25 77 ARG A O 1
ATOM 607 N N . VAL A 1 78 ? 7.316 14.347 4.484 1.00 92.88 78 VAL A N 1
ATOM 608 C CA . VAL A 1 78 ? 8.696 14.407 4.976 1.00 92.88 78 VAL A CA 1
ATOM 609 C C . VAL A 1 78 ? 9.704 13.978 3.904 1.00 92.88 78 VAL A C 1
ATOM 611 O O . VAL A 1 78 ? 9.354 13.393 2.875 1.00 92.88 78 VAL A O 1
ATOM 614 N N . GLY A 1 79 ? 10.968 14.323 4.136 1.00 90.81 79 GLY A N 1
ATOM 615 C CA . GLY A 1 79 ? 12.146 13.747 3.492 1.00 90.81 79 GLY A CA 1
ATOM 616 C C . GLY A 1 79 ? 12.979 12.947 4.499 1.00 90.81 79 GLY A C 1
ATOM 617 O O . GLY A 1 79 ? 12.441 12.444 5.481 1.00 90.81 79 GLY A O 1
ATOM 618 N N . GLY A 1 80 ? 14.293 12.855 4.271 1.00 90.19 80 GLY A N 1
ATOM 619 C CA . GLY A 1 80 ? 15.224 12.070 5.096 1.00 90.19 80 GLY A CA 1
ATOM 620 C C . GLY A 1 80 ? 15.555 10.719 4.467 1.00 90.19 80 GLY A C 1
ATOM 621 O O . GLY A 1 80 ? 15.767 10.658 3.249 1.00 90.19 80 GLY A O 1
ATOM 622 N N . ASP A 1 81 ? 15.592 9.655 5.274 1.00 92.19 81 ASP A N 1
ATOM 623 C CA . ASP A 1 81 ? 15.755 8.281 4.794 1.00 92.19 81 ASP A CA 1
ATOM 624 C C . ASP A 1 81 ? 14.537 7.883 3.954 1.00 92.19 81 ASP A C 1
ATOM 626 O O . ASP A 1 81 ? 13.499 7.445 4.452 1.00 92.19 81 A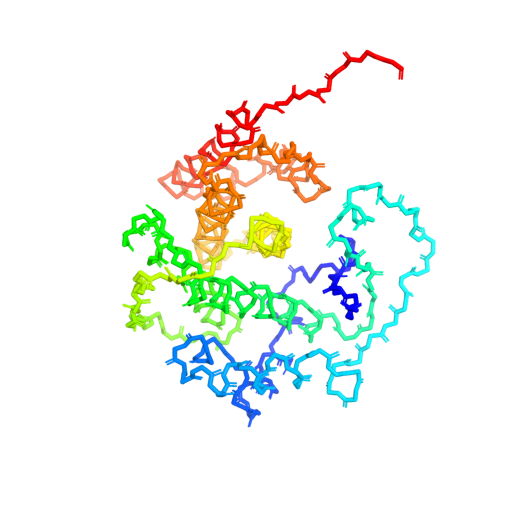SP A O 1
ATOM 630 N N . ARG A 1 82 ? 14.667 8.057 2.636 1.00 94.25 82 ARG A N 1
ATOM 631 C CA . ARG A 1 82 ? 13.575 7.806 1.694 1.00 94.25 82 ARG A CA 1
ATOM 632 C C . ARG A 1 82 ? 13.105 6.359 1.754 1.00 94.25 82 ARG A C 1
ATOM 634 O O . ARG A 1 82 ? 11.907 6.118 1.664 1.00 94.25 82 ARG A O 1
ATOM 641 N N . GLY A 1 83 ? 14.026 5.407 1.890 1.00 95.12 83 GLY A N 1
ATOM 642 C CA . GLY A 1 83 ? 13.665 3.997 1.955 1.00 95.12 83 GLY A CA 1
ATOM 643 C C . GLY A 1 83 ? 12.951 3.668 3.257 1.00 95.12 83 GLY A C 1
ATOM 644 O O . GLY A 1 83 ? 11.877 3.066 3.228 1.00 95.12 83 GLY A O 1
ATOM 645 N N . GLY A 1 84 ? 13.512 4.130 4.376 1.00 95.12 84 GLY A N 1
ATOM 646 C CA . GLY A 1 84 ? 12.946 3.940 5.705 1.00 95.12 84 GLY A CA 1
ATOM 647 C C . GLY A 1 84 ? 11.549 4.535 5.830 1.00 95.12 84 GLY A C 1
ATOM 648 O O . GLY A 1 84 ? 10.620 3.811 6.169 1.00 95.12 84 GLY A O 1
ATOM 649 N N . VAL A 1 85 ? 11.371 5.815 5.483 1.00 96.00 85 VAL A N 1
ATOM 650 C CA . VAL A 1 85 ? 10.070 6.507 5.552 1.00 96.00 85 VAL A CA 1
ATOM 651 C C . VAL A 1 85 ? 9.030 5.849 4.646 1.00 96.00 85 VAL A C 1
ATOM 653 O O . VAL A 1 85 ? 7.875 5.703 5.038 1.00 96.00 85 VAL A O 1
ATOM 656 N N . PHE A 1 86 ? 9.414 5.459 3.429 1.00 96.94 86 PHE A N 1
ATOM 657 C CA . PHE A 1 86 ? 8.495 4.822 2.488 1.00 96.94 86 PHE A CA 1
ATOM 658 C C . PHE A 1 86 ? 7.981 3.477 3.019 1.00 96.94 86 PHE A C 1
ATOM 660 O O . PHE A 1 86 ? 6.772 3.249 3.060 1.00 96.94 86 PHE A O 1
ATOM 667 N N . LEU A 1 87 ? 8.889 2.594 3.447 1.00 97.06 87 LEU A N 1
ATOM 668 C CA . LEU A 1 87 ? 8.527 1.258 3.924 1.00 97.06 87 LEU A CA 1
ATOM 669 C C . LEU A 1 87 ? 7.813 1.316 5.279 1.00 97.06 87 LEU A C 1
ATOM 671 O O . LEU A 1 87 ? 6.800 0.640 5.464 1.00 97.06 87 LEU A O 1
ATOM 675 N N . SER A 1 88 ? 8.287 2.154 6.206 1.00 96.00 88 SER A N 1
ATOM 676 C CA . SER A 1 88 ? 7.651 2.320 7.514 1.00 96.00 88 SER A CA 1
ATOM 677 C C . SER A 1 88 ? 6.266 2.951 7.394 1.00 96.00 88 SER A C 1
ATOM 679 O O . SER A 1 88 ? 5.343 2.488 8.056 1.00 96.00 88 SER A O 1
ATOM 681 N N . GLY A 1 89 ? 6.076 3.934 6.507 1.00 96.38 89 GLY A N 1
ATOM 682 C CA . GLY A 1 89 ? 4.774 4.548 6.247 1.00 96.38 89 GLY A CA 1
ATOM 683 C C . GLY A 1 89 ? 3.738 3.540 5.745 1.00 96.38 89 GLY A C 1
ATOM 684 O O . GLY A 1 89 ? 2.610 3.520 6.240 1.00 96.38 89 GLY A O 1
ATOM 685 N N . VAL A 1 90 ? 4.130 2.650 4.822 1.00 97.50 90 VAL A N 1
ATOM 686 C CA . VAL A 1 90 ? 3.275 1.541 4.367 1.00 97.50 90 VAL A CA 1
ATOM 687 C C . VAL A 1 90 ? 2.935 0.613 5.534 1.00 97.50 90 VAL A C 1
ATOM 689 O O . VAL A 1 90 ? 1.757 0.386 5.803 1.00 97.50 90 VAL A O 1
ATOM 692 N N . LEU A 1 91 ? 3.935 0.113 6.265 1.00 97.25 91 LEU A N 1
ATOM 693 C CA . LEU A 1 91 ? 3.712 -0.832 7.364 1.00 97.25 91 LEU A CA 1
ATOM 694 C C . LEU A 1 91 ? 2.868 -0.238 8.499 1.00 97.25 91 LEU A C 1
ATOM 696 O O . LEU A 1 91 ? 1.944 -0.895 8.969 1.00 97.25 91 LEU A O 1
ATOM 700 N N . ILE A 1 92 ? 3.120 1.009 8.907 1.00 97.06 92 ILE A N 1
ATOM 701 C CA . ILE A 1 92 ? 2.321 1.703 9.926 1.00 97.06 92 ILE A CA 1
ATOM 702 C C . ILE A 1 92 ? 0.859 1.800 9.485 1.00 97.06 92 ILE A C 1
ATOM 704 O O . ILE A 1 92 ? -0.024 1.514 10.290 1.00 97.06 92 ILE A O 1
ATOM 708 N N . ALA A 1 93 ? 0.589 2.149 8.223 1.00 97.44 93 ALA A N 1
ATOM 709 C CA . ALA A 1 93 ? -0.783 2.246 7.728 1.00 97.44 93 ALA A CA 1
ATOM 710 C C . ALA A 1 93 ? -1.506 0.889 7.708 1.00 97.44 93 ALA A C 1
ATOM 712 O O . ALA A 1 93 ? -2.7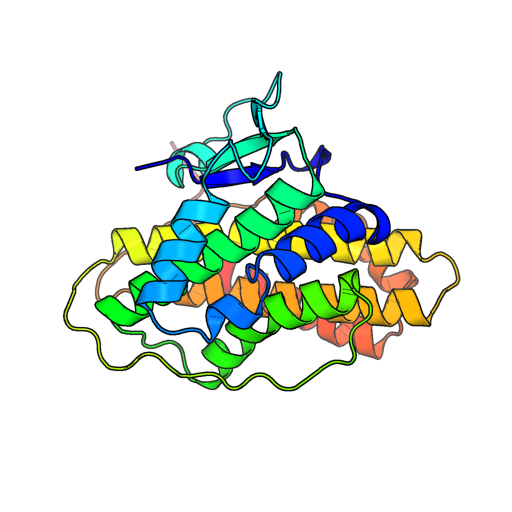00 0.817 8.000 1.00 97.44 93 ALA A O 1
ATOM 713 N N . TYR A 1 94 ? -0.790 -0.196 7.409 1.00 97.56 94 TYR A N 1
ATOM 714 C CA . TYR A 1 94 ? -1.333 -1.548 7.542 1.00 97.56 94 TYR A CA 1
ATOM 715 C C . TYR A 1 94 ? -1.620 -1.908 9.001 1.00 97.56 94 TYR A C 1
ATOM 717 O O . TYR A 1 94 ? -2.699 -2.410 9.303 1.00 97.56 94 TYR A O 1
ATOM 725 N N . LEU A 1 95 ? -0.693 -1.614 9.913 1.00 96.56 95 LEU A N 1
ATOM 726 C CA . LEU A 1 95 ? -0.866 -1.857 11.347 1.00 96.56 95 LEU A CA 1
ATOM 727 C C . LEU A 1 95 ? -2.052 -1.061 11.918 1.00 96.56 95 LEU A C 1
ATOM 729 O O . LEU A 1 95 ? -2.814 -1.601 12.715 1.00 96.56 95 LEU A O 1
ATOM 733 N N . ASP A 1 96 ? -2.262 0.174 11.451 1.00 96.44 96 ASP A N 1
ATOM 734 C CA . ASP A 1 96 ? -3.447 1.000 11.727 1.00 96.44 96 ASP A CA 1
ATOM 735 C C . ASP A 1 96 ? -4.755 0.296 11.335 1.00 96.44 96 ASP A C 1
ATOM 737 O O . ASP A 1 96 ? -5.709 0.241 12.115 1.00 96.44 96 ASP A O 1
ATOM 741 N N . VAL A 1 97 ? -4.800 -0.254 10.118 1.00 96.56 97 VAL A N 1
ATOM 742 C CA . VAL A 1 97 ? -5.967 -0.981 9.604 1.00 96.56 97 VAL A CA 1
ATOM 743 C C . VAL A 1 97 ? -6.210 -2.267 10.388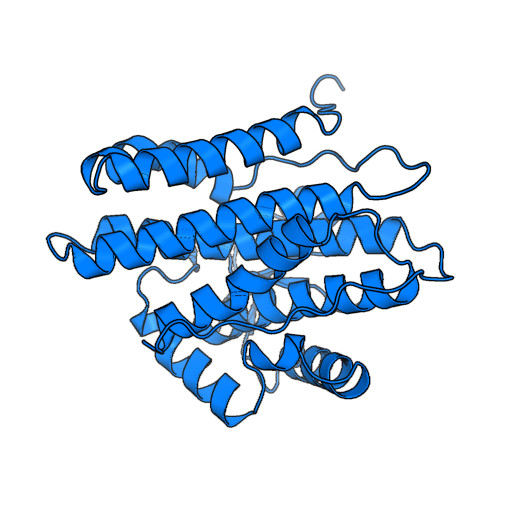 1.00 96.56 97 VAL A C 1
ATOM 745 O O . VAL A 1 97 ? -7.349 -2.527 10.770 1.00 96.56 97 VAL A O 1
ATOM 748 N N . LEU A 1 98 ? -5.162 -3.041 10.681 1.00 95.56 98 LEU A N 1
ATOM 749 C CA . LEU A 1 98 ? -5.258 -4.272 11.470 1.00 95.56 98 LEU A CA 1
ATOM 750 C C . LEU A 1 98 ? -5.768 -3.999 12.890 1.00 95.56 98 LEU A C 1
ATOM 752 O O . LEU A 1 98 ? -6.683 -4.675 13.357 1.00 95.56 98 LEU A O 1
ATOM 756 N N . GLU A 1 99 ? -5.222 -2.982 13.559 1.00 95.12 99 GLU A N 1
ATOM 757 C CA . GLU A 1 99 ? -5.639 -2.574 14.901 1.00 95.12 99 GLU A CA 1
ATOM 758 C C . GLU A 1 99 ? -7.106 -2.134 14.920 1.00 95.12 99 GLU A C 1
ATOM 760 O O . GLU A 1 99 ? -7.881 -2.562 15.781 1.00 95.12 99 GLU A O 1
ATOM 765 N N . ASN A 1 100 ? -7.516 -1.318 13.947 1.00 95.56 100 ASN A N 1
ATOM 766 C CA . ASN A 1 100 ? -8.894 -0.858 13.871 1.00 95.56 100 ASN A CA 1
ATOM 767 C C . ASN A 1 100 ? -9.868 -2.000 13.532 1.00 95.56 100 ASN A C 1
ATOM 769 O O . ASN A 1 100 ? -10.939 -2.097 14.136 1.00 95.56 100 ASN A O 1
ATOM 773 N N . ALA A 1 101 ? -9.494 -2.888 12.609 1.00 94.81 101 ALA A N 1
ATOM 774 C CA . ALA A 1 101 ? -10.304 -4.040 12.235 1.00 94.81 101 ALA A CA 1
ATOM 775 C C . ALA A 1 101 ? -10.443 -5.048 13.381 1.00 94.81 101 ALA A C 1
ATOM 777 O O . ALA A 1 101 ? -11.526 -5.586 13.581 1.00 94.81 101 ALA A O 1
ATOM 778 N N . ALA A 1 102 ? -9.399 -5.253 14.187 1.00 93.75 102 ALA A N 1
ATOM 779 C CA . ALA A 1 102 ? -9.469 -6.113 15.366 1.00 93.75 102 ALA A CA 1
ATOM 780 C C . ALA A 1 102 ? -10.437 -5.580 16.440 1.00 93.75 102 ALA A C 1
ATOM 782 O O . ALA A 1 102 ? -11.076 -6.367 17.134 1.00 93.75 102 ALA A O 1
ATOM 783 N N . ARG A 1 103 ? -10.558 -4.252 16.581 1.00 93.88 103 ARG A N 1
ATOM 784 C CA . ARG A 1 103 ? -11.412 -3.604 17.596 1.00 93.88 103 ARG A CA 1
ATOM 785 C C . ARG A 1 103 ? -12.876 -3.480 17.169 1.00 93.88 103 ARG A C 1
ATOM 787 O O . ARG A 1 103 ? -13.776 -3.725 17.970 1.00 93.88 103 ARG A O 1
ATOM 794 N N . MET A 1 104 ? -13.117 -3.101 15.915 1.00 93.19 104 MET A N 1
ATOM 795 C CA . MET A 1 104 ? -14.455 -2.787 15.386 1.00 93.19 104 MET A CA 1
ATOM 796 C C . MET A 1 104 ? -15.018 -3.873 14.446 1.00 93.19 104 MET A C 1
ATOM 798 O O . MET A 1 104 ? -16.201 -3.855 14.123 1.00 93.19 104 MET A O 1
ATOM 802 N N . GLY A 1 105 ? -14.216 -4.862 14.044 1.00 93.50 105 GLY A N 1
ATOM 803 C CA . GLY A 1 105 ? -14.589 -5.833 13.012 1.00 93.50 105 GLY A CA 1
ATOM 804 C C . GLY A 1 105 ? -14.546 -5.205 11.620 1.00 93.50 105 GLY A C 1
ATOM 805 O O . GLY A 1 105 ? -14.126 -4.056 11.456 1.00 93.50 105 GLY A O 1
ATOM 806 N N . THR A 1 106 ? -14.951 -5.945 10.591 1.00 92.62 106 THR A N 1
ATOM 807 C CA . THR A 1 106 ? -15.103 -5.415 9.227 1.00 92.62 106 THR A CA 1
ATOM 808 C C . THR A 1 106 ? -16.133 -6.216 8.438 1.00 92.62 106 THR A C 1
ATOM 810 O O . THR A 1 106 ? -16.274 -7.418 8.656 1.00 92.62 106 THR A O 1
ATOM 813 N N . SER A 1 107 ? -16.851 -5.554 7.528 1.00 91.38 107 SER A N 1
ATOM 814 C CA . SER A 1 107 ? -17.694 -6.214 6.522 1.00 91.38 107 SER A CA 1
ATOM 815 C C . SER A 1 107 ? -16.949 -6.504 5.212 1.00 91.38 107 SER A C 1
ATOM 817 O O . SER A 1 107 ? -17.500 -7.147 4.316 1.00 91.38 107 SER A O 1
ATOM 819 N N . VAL A 1 108 ? -15.684 -6.074 5.099 1.00 92.31 108 VAL A N 1
ATOM 820 C CA . VAL A 1 108 ? -14.813 -6.409 3.968 1.00 92.31 108 VAL A CA 1
ATOM 821 C C . VAL A 1 108 ? -14.687 -7.929 3.870 1.00 92.31 108 VAL A C 1
ATOM 823 O O . VAL A 1 108 ? -14.347 -8.609 4.836 1.00 92.31 108 VAL A O 1
ATOM 826 N N . THR A 1 109 ? -14.968 -8.461 2.680 1.00 92.69 109 THR A N 1
ATOM 827 C CA . THR A 1 109 ? -14.933 -9.907 2.429 1.00 92.69 109 THR A CA 1
ATOM 828 C C . THR A 1 109 ? -13.538 -10.489 2.648 1.00 92.69 109 THR A C 1
ATOM 830 O O . THR A 1 109 ? -12.533 -9.798 2.478 1.00 92.69 109 THR A O 1
ATOM 833 N N . GLU A 1 110 ? -13.459 -11.784 2.954 1.00 92.06 110 GLU A N 1
ATOM 834 C CA . GLU A 1 110 ? -12.183 -12.490 3.125 1.00 92.06 110 GLU A CA 1
ATOM 835 C C . GLU A 1 110 ? -11.258 -12.350 1.902 1.00 92.06 110 GLU A C 1
ATOM 837 O O . GLU A 1 110 ? -10.055 -12.139 2.052 1.00 92.06 110 GLU A O 1
ATOM 842 N N . ASP A 1 111 ? -11.805 -12.397 0.685 1.00 92.81 111 ASP A N 1
ATOM 843 C CA . ASP A 1 111 ? -11.022 -12.251 -0.546 1.00 92.81 111 ASP A CA 1
ATOM 844 C C . ASP A 1 111 ? -10.472 -10.831 -0.729 1.00 92.81 111 ASP A C 1
ATOM 846 O O . ASP A 1 111 ? -9.307 -10.656 -1.112 1.00 92.81 111 ASP A O 1
ATOM 850 N N . SER A 1 112 ? -11.274 -9.808 -0.417 1.00 94.31 112 SER A N 1
ATOM 851 C CA . SER A 1 112 ? -10.801 -8.420 -0.378 1.00 94.31 112 SER A CA 1
ATOM 852 C C . SER A 1 112 ? -9.737 -8.246 0.708 1.00 94.31 112 SER A C 1
ATOM 854 O O . SER A 1 112 ? -8.699 -7.637 0.456 1.00 94.31 112 SER A O 1
ATOM 856 N N . TRP A 1 113 ? -9.933 -8.838 1.886 1.00 94.50 113 TRP A N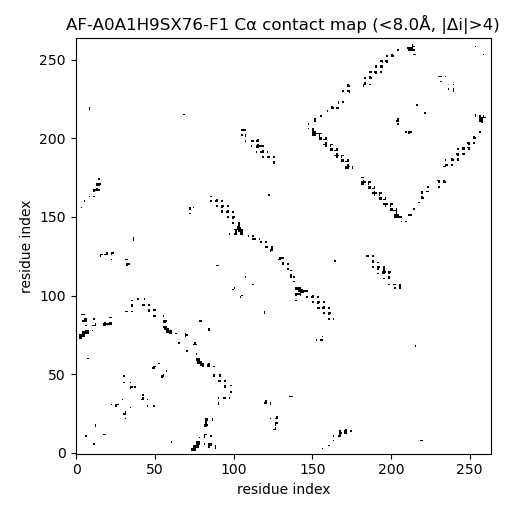 1
ATOM 857 C CA . TRP A 1 113 ? -8.973 -8.783 2.986 1.00 94.50 113 TRP A CA 1
ATOM 858 C C . TRP A 1 113 ? -7.635 -9.442 2.624 1.00 94.50 113 TRP A C 1
ATOM 860 O O . TRP A 1 113 ? -6.569 -8.860 2.828 1.00 94.50 113 TRP A O 1
ATOM 870 N N . ARG A 1 114 ? -7.674 -10.613 1.977 1.00 92.88 114 ARG A N 1
ATOM 871 C CA . ARG A 1 114 ? -6.482 -11.282 1.439 1.00 92.88 114 ARG A CA 1
ATOM 872 C C . ARG A 1 114 ? -5.784 -10.431 0.383 1.00 92.88 114 ARG A C 1
ATOM 874 O O . ARG A 1 114 ? -4.563 -10.314 0.401 1.00 92.88 114 ARG A O 1
ATOM 881 N N . THR A 1 115 ? -6.555 -9.803 -0.505 1.00 94.00 115 THR A N 1
ATOM 882 C CA . THR A 1 115 ? -6.030 -8.875 -1.518 1.00 94.00 115 THR A CA 1
ATOM 883 C C . THR A 1 115 ? -5.310 -7.691 -0.876 1.00 94.00 115 THR A C 1
ATOM 885 O O . THR A 1 115 ? -4.222 -7.325 -1.318 1.00 94.00 115 THR A O 1
ATOM 888 N N . LEU A 1 116 ? -5.898 -7.109 0.171 1.00 95.06 116 LEU A N 1
ATOM 889 C CA . LEU A 1 116 ? -5.318 -5.995 0.911 1.00 95.06 116 LEU A CA 1
ATOM 890 C C . LEU A 1 116 ? -3.973 -6.391 1.520 1.00 95.06 116 LEU A C 1
ATOM 892 O O . LEU A 1 116 ? -2.984 -5.688 1.322 1.00 95.06 116 LEU A O 1
ATOM 896 N N . LEU A 1 117 ? -3.931 -7.523 2.221 1.00 93.25 117 LEU A N 1
ATOM 897 C CA . LEU A 1 117 ? -2.748 -7.970 2.949 1.00 93.25 117 LEU A CA 1
ATOM 898 C C . LEU A 1 117 ? -1.641 -8.532 2.043 1.00 93.25 117 LEU A C 1
ATOM 900 O O . LEU A 1 117 ? -0.491 -8.560 2.455 1.00 93.25 117 LEU A O 1
ATOM 904 N N . TRP A 1 118 ? -1.924 -8.898 0.793 1.00 92.12 118 TRP A N 1
ATOM 905 C CA . TRP A 1 118 ? -0.887 -9.375 -0.131 1.00 92.12 118 TRP A CA 1
ATOM 906 C C . TRP A 1 118 ? 0.124 -8.295 -0.559 1.00 92.12 118 TRP A C 1
ATOM 908 O O . TRP A 1 118 ? 1.272 -8.602 -0.879 1.00 92.12 118 TRP A O 1
ATOM 918 N N . ALA A 1 119 ? -0.283 -7.023 -0.610 1.00 94.81 119 ALA A N 1
ATOM 919 C CA . ALA A 1 119 ? 0.545 -5.976 -1.214 1.00 94.81 119 ALA A CA 1
ATOM 920 C C . ALA A 1 119 ? 1.873 -5.682 -0.471 1.00 94.81 119 ALA A C 1
ATOM 922 O O . ALA A 1 119 ? 2.873 -5.479 -1.159 1.00 94.81 119 ALA A O 1
ATOM 923 N N . PRO A 1 120 ? 1.949 -5.692 0.876 1.00 94.38 120 PRO A N 1
ATOM 924 C CA . PRO A 1 120 ? 3.206 -5.588 1.617 1.00 94.38 120 PRO A CA 1
ATOM 925 C C . PRO A 1 120 ? 4.192 -6.701 1.279 1.00 94.38 120 PRO A C 1
ATOM 927 O O . PRO A 1 120 ? 5.339 -6.398 0.967 1.00 94.38 120 PRO A O 1
ATOM 930 N N . THR A 1 121 ? 3.745 -7.959 1.256 1.00 92.88 121 THR A N 1
ATOM 931 C CA . THR A 1 121 ? 4.593 -9.096 0.870 1.00 92.88 121 THR A CA 1
ATOM 932 C C . THR A 1 121 ? 5.085 -8.939 -0.563 1.00 92.88 121 THR A C 1
ATOM 934 O O . THR A 1 121 ? 6.285 -8.983 -0.801 1.00 92.88 121 THR A O 1
ATOM 937 N N . ALA A 1 122 ? 4.202 -8.595 -1.507 1.00 94.19 122 ALA A N 1
ATOM 938 C CA . ALA A 1 122 ? 4.611 -8.319 -2.885 1.00 94.19 122 ALA A CA 1
ATOM 939 C C . ALA A 1 122 ? 5.650 -7.181 -2.989 1.00 94.19 122 ALA A C 1
ATOM 941 O O . ALA A 1 122 ? 6.561 -7.248 -3.816 1.00 94.19 122 ALA A O 1
ATOM 942 N N . LEU A 1 123 ? 5.532 -6.139 -2.158 1.00 96.06 123 LEU A N 1
ATOM 943 C CA . LEU A 1 123 ? 6.482 -5.028 -2.111 1.00 96.06 123 LEU A CA 1
ATOM 944 C C . LEU A 1 123 ? 7.846 -5.469 -1.564 1.00 96.06 123 LEU A C 1
ATOM 946 O O . LEU A 1 123 ? 8.869 -5.182 -2.189 1.00 96.06 123 LEU A O 1
ATOM 950 N N . PHE A 1 124 ? 7.875 -6.166 -0.427 1.00 94.81 124 PHE A N 1
ATOM 951 C CA . PHE A 1 124 ? 9.117 -6.663 0.168 1.00 94.81 124 PHE A CA 1
ATOM 952 C C . PHE A 1 124 ? 9.788 -7.710 -0.722 1.00 94.81 124 PHE A C 1
ATOM 954 O O . PHE A 1 124 ? 10.999 -7.628 -0.935 1.00 94.81 124 PHE A O 1
ATOM 961 N N . ASP A 1 125 ? 9.019 -8.619 -1.318 1.00 93.69 125 ASP A N 1
ATOM 962 C CA . ASP A 1 125 ? 9.525 -9.614 -2.260 1.00 93.69 125 ASP A CA 1
ATOM 963 C C . ASP A 1 125 ? 10.155 -8.956 -3.484 1.00 93.69 125 ASP A C 1
ATOM 965 O O . ASP A 1 125 ? 11.264 -9.320 -3.877 1.00 93.69 125 ASP A O 1
ATOM 969 N N . HIS A 1 126 ? 9.512 -7.925 -4.038 1.00 93.88 126 HIS A N 1
ATOM 970 C CA . HIS A 1 126 ? 10.061 -7.159 -5.154 1.00 93.88 126 HIS A CA 1
ATOM 971 C C . HIS A 1 126 ? 11.372 -6.445 -4.787 1.00 93.88 126 HIS A C 1
ATOM 973 O O . HIS A 1 126 ? 12.353 -6.505 -5.535 1.00 93.88 126 HIS A O 1
ATOM 979 N N . VAL A 1 127 ? 11.411 -5.763 -3.637 1.00 95.00 127 VAL A N 1
ATOM 980 C CA . VAL A 1 127 ? 12.585 -4.986 -3.206 1.00 95.00 127 VAL A CA 1
ATOM 981 C C . VAL A 1 127 ? 13.765 -5.899 -2.866 1.00 95.00 127 VAL A C 1
ATOM 983 O O . VAL A 1 127 ? 14.895 -5.632 -3.284 1.00 95.00 127 VAL A O 1
ATOM 986 N N . LEU A 1 128 ? 13.506 -6.988 -2.141 1.00 94.25 128 LEU A N 1
ATOM 987 C CA . LEU A 1 128 ? 14.520 -7.916 -1.636 1.00 94.25 128 LEU A CA 1
ATOM 988 C C . LEU A 1 128 ? 14.791 -9.099 -2.571 1.00 94.25 128 LEU A C 1
ATOM 990 O O . LEU A 1 128 ? 15.662 -9.913 -2.275 1.00 94.25 128 LEU A O 1
ATOM 994 N N . ARG A 1 129 ? 14.077 -9.186 -3.699 1.00 91.56 129 ARG A N 1
ATOM 995 C CA . ARG A 1 129 ? 14.139 -10.302 -4.657 1.00 91.56 129 ARG A CA 1
ATOM 996 C C . ARG A 1 129 ? 13.880 -11.657 -3.990 1.00 91.56 129 ARG A C 1
ATOM 998 O O . ARG A 1 129 ? 14.555 -12.644 -4.285 1.00 91.56 129 ARG A O 1
ATOM 1005 N N . ARG A 1 130 ? 12.924 -11.694 -3.062 1.00 88.81 130 ARG A N 1
ATOM 1006 C CA . ARG A 1 130 ? 12.479 -12.944 -2.437 1.00 88.81 130 ARG A CA 1
ATOM 1007 C C . ARG A 1 130 ? 11.547 -13.684 -3.403 1.00 88.81 130 ARG A C 1
ATOM 1009 O O . ARG A 1 130 ? 10.871 -13.044 -4.212 1.00 88.81 130 ARG A O 1
ATOM 1016 N N . PRO A 1 131 ? 11.503 -15.025 -3.352 1.00 82.50 131 PRO A N 1
ATOM 1017 C CA . PRO A 1 131 ? 10.452 -15.762 -4.036 1.00 82.50 131 PRO A CA 1
ATOM 1018 C C . PRO A 1 131 ? 9.093 -15.351 -3.463 1.00 82.50 131 PRO A C 1
ATOM 1020 O O . PRO A 1 131 ? 8.980 -15.155 -2.259 1.00 82.50 131 PRO A O 1
ATOM 1023 N N . GLN A 1 132 ? 8.069 -15.266 -4.312 1.00 71.19 132 GLN A N 1
ATOM 1024 C CA . GLN A 1 132 ? 6.710 -14.983 -3.853 1.00 71.19 132 GLN A CA 1
ATOM 1025 C C . GLN A 1 132 ? 6.206 -16.152 -3.006 1.00 71.19 132 GLN A C 1
ATOM 1027 O O . GLN A 1 132 ? 5.926 -17.231 -3.536 1.00 71.19 132 GLN A O 1
ATOM 1032 N N . VAL A 1 133 ? 6.111 -15.950 -1.693 1.00 68.06 133 VAL A N 1
ATOM 1033 C CA . VAL A 1 133 ? 5.601 -16.960 -0.760 1.00 68.06 133 VAL A CA 1
ATOM 1034 C C . VAL A 1 133 ? 4.173 -16.603 -0.365 1.00 68.06 133 VAL A C 1
ATOM 1036 O O . VAL A 1 133 ? 3.848 -15.451 -0.095 1.00 68.06 133 VAL A O 1
ATOM 1039 N N . GLY A 1 134 ? 3.296 -17.609 -0.350 1.00 61.09 134 GLY A N 1
ATOM 1040 C CA . GLY A 1 134 ? 1.927 -17.458 0.132 1.00 61.09 134 GLY A CA 1
ATOM 1041 C C . GLY A 1 134 ? 1.893 -16.949 1.576 1.00 61.09 134 GLY A C 1
ATOM 1042 O O . GLY A 1 134 ? 2.628 -17.450 2.422 1.00 61.09 134 GLY A O 1
ATOM 1043 N N . MET A 1 135 ? 1.007 -16.000 1.871 1.00 68.19 135 MET A N 1
ATOM 1044 C CA . MET A 1 135 ? 0.792 -15.482 3.214 1.00 68.19 135 MET A CA 1
ATOM 1045 C C . MET A 1 135 ? -0.497 -16.063 3.787 1.00 68.19 135 MET A C 1
ATOM 1047 O O . MET A 1 135 ? -1.548 -16.056 3.141 1.00 68.19 135 MET A O 1
ATOM 1051 N N . THR A 1 136 ? -0.424 -16.545 5.023 1.00 68.12 136 THR A N 1
ATOM 1052 C CA . THR A 1 136 ? -1.604 -16.896 5.813 1.00 68.12 136 THR A CA 1
ATOM 1053 C C . THR A 1 136 ? -2.287 -15.633 6.305 1.00 68.12 136 THR A C 1
ATOM 1055 O O . THR A 1 136 ? -1.721 -14.872 7.084 1.00 68.12 136 THR A O 1
ATOM 1058 N N . VAL A 1 137 ? -3.518 -15.425 5.853 1.00 70.94 137 VAL A N 1
ATOM 1059 C CA . VAL A 1 137 ? -4.335 -14.273 6.220 1.00 70.94 137 VAL A CA 1
ATOM 1060 C C . VAL A 1 137 ? -5.359 -14.693 7.263 1.00 70.94 137 VAL A C 1
ATOM 1062 O O . VAL A 1 137 ? -6.118 -15.634 7.044 1.00 70.94 137 VAL A O 1
ATOM 1065 N N . VAL A 1 138 ? -5.389 -13.975 8.385 1.00 76.56 138 VAL A N 1
ATOM 1066 C CA . VAL A 1 138 ? -6.444 -14.103 9.393 1.00 76.56 138 VAL A CA 1
ATOM 1067 C C . VAL A 1 138 ? -7.426 -12.957 9.196 1.00 76.56 138 VAL A C 1
ATOM 1069 O O . VAL A 1 138 ? -7.063 -11.782 9.306 1.00 76.56 138 VAL A O 1
ATOM 1072 N N . THR A 1 139 ? -8.670 -13.299 8.877 1.00 78.00 139 THR A N 1
ATOM 1073 C CA . THR A 1 139 ? -9.760 -12.326 8.778 1.00 78.00 139 THR A CA 1
ATOM 1074 C C . THR A 1 139 ? -10.145 -11.851 10.185 1.00 78.00 139 THR A C 1
ATOM 1076 O O . THR A 1 139 ? -10.241 -12.683 11.093 1.00 78.00 139 THR A O 1
ATOM 1079 N N . PRO A 1 140 ? -10.359 -10.542 10.407 1.00 82.19 140 PRO A N 1
ATOM 1080 C CA . PRO A 1 140 ? -10.780 -10.022 11.698 1.00 82.19 140 PRO A CA 1
ATOM 1081 C C . PRO A 1 140 ? -12.104 -10.653 12.126 1.00 82.19 140 PRO A C 1
ATOM 1083 O O . PRO A 1 140 ? -13.031 -10.780 11.326 1.00 82.19 140 PRO A O 1
ATOM 1086 N N . GLY A 1 141 ? -12.189 -11.041 13.398 1.00 79.88 141 GLY A N 1
ATOM 1087 C CA . GLY A 1 141 ? -13.445 -11.471 14.004 1.00 79.88 141 GLY A CA 1
ATOM 1088 C C . GLY A 1 141 ? -14.426 -10.304 14.197 1.00 79.88 141 GLY A C 1
ATOM 1089 O O . GLY A 1 141 ? -14.099 -9.152 13.898 1.00 79.88 141 GLY A O 1
ATOM 1090 N N . PRO A 1 142 ? -15.632 -10.575 14.726 1.00 81.62 142 PRO A N 1
ATOM 1091 C CA . PRO A 1 142 ? -16.562 -9.517 15.094 1.00 81.62 142 PRO A CA 1
ATOM 1092 C C . PRO A 1 142 ? -15.930 -8.631 16.174 1.00 81.62 142 PRO A C 1
ATOM 1094 O O . PRO A 1 142 ? -15.531 -9.119 17.231 1.00 81.62 142 PRO A O 1
ATOM 1097 N N . GLY A 1 143 ? -15.823 -7.333 15.897 1.00 86.06 143 GLY A N 1
ATOM 1098 C CA . GLY A 1 143 ? -15.382 -6.356 16.886 1.00 86.06 143 GLY A CA 1
ATOM 1099 C C . GLY A 1 143 ? -16.544 -5.835 17.723 1.00 86.06 143 GLY A C 1
ATOM 1100 O O . GLY A 1 143 ? -17.713 -5.984 17.370 1.00 86.06 143 GLY A O 1
ATOM 1101 N N . THR A 1 144 ? -16.210 -5.220 18.851 1.00 87.94 144 THR A N 1
ATOM 1102 C CA . THR A 1 144 ? -17.185 -4.706 19.825 1.00 87.94 144 THR A CA 1
ATOM 1103 C C . THR A 1 144 ? -17.191 -3.185 19.913 1.00 87.94 144 THR A C 1
ATOM 1105 O O . THR A 1 144 ? -18.087 -2.606 20.523 1.00 87.94 144 THR A O 1
ATOM 1108 N N . GLU A 1 145 ? -16.181 -2.524 19.348 1.00 92.31 145 GLU A N 1
ATOM 1109 C CA . GLU A 1 145 ? -16.024 -1.075 19.418 1.00 92.31 145 GLU A CA 1
ATOM 1110 C C . GLU A 1 145 ? -16.629 -0.368 18.197 1.00 92.31 145 GLU A C 1
ATOM 1112 O O . GLU A 1 145 ? -16.630 -0.900 17.090 1.00 92.31 145 GLU A O 1
ATOM 1117 N N . ASN A 1 146 ? -17.099 0.870 18.379 1.00 89.75 146 ASN A N 1
ATOM 1118 C CA . ASN A 1 146 ? -17.609 1.714 17.297 1.00 89.75 146 ASN A CA 1
ATOM 1119 C C . ASN A 1 146 ? -16.643 2.879 17.031 1.00 89.75 146 ASN A C 1
ATOM 1121 O O . ASN A 1 146 ? -16.665 3.885 17.741 1.00 89.75 146 ASN A O 1
ATOM 1125 N N . LEU A 1 147 ? -15.787 2.741 16.013 1.00 91.62 147 LEU A N 1
ATOM 1126 C CA . LEU A 1 147 ? -14.662 3.648 15.738 1.00 91.62 147 LEU A CA 1
ATOM 1127 C C . LEU A 1 147 ? -14.666 4.186 14.288 1.00 91.62 147 LEU A C 1
ATOM 1129 O O . LEU A 1 147 ? -13.647 4.109 13.595 1.00 91.62 147 LEU A O 1
ATOM 1133 N N . PRO A 1 148 ? -15.776 4.764 13.790 1.00 89.81 148 PRO A N 1
ATOM 1134 C CA . PRO A 1 148 ? -15.949 5.074 12.368 1.00 89.81 148 PRO A CA 1
ATOM 1135 C C . PRO A 1 148 ? -14.981 6.153 11.862 1.00 89.81 148 PRO A C 1
ATOM 1137 O O . PRO A 1 148 ? -14.565 6.138 10.706 1.00 89.81 148 PRO A O 1
ATOM 1140 N N . ARG A 1 149 ? -14.571 7.088 12.729 1.00 88.19 149 ARG A N 1
ATOM 1141 C CA . ARG A 1 149 ? -13.569 8.101 12.369 1.00 88.19 149 ARG A CA 1
ATOM 1142 C C . ARG A 1 149 ? -12.176 7.489 12.217 1.00 88.19 149 ARG A C 1
ATOM 1144 O O . ARG A 1 149 ? -11.459 7.855 11.292 1.00 88.19 149 ARG A O 1
ATOM 1151 N N . GLU A 1 150 ? -11.798 6.575 13.110 1.00 91.56 150 GLU A N 1
ATOM 1152 C CA . GLU A 1 150 ? -10.520 5.857 13.026 1.00 91.56 150 GLU A CA 1
ATOM 1153 C C . GLU A 1 150 ? -10.499 4.924 11.808 1.00 91.56 150 GLU A C 1
ATOM 1155 O O . GLU A 1 150 ? -9.500 4.901 11.099 1.00 91.56 150 GLU A O 1
ATOM 1160 N N . ARG A 1 151 ? -11.622 4.254 11.500 1.00 92.81 151 ARG A N 1
ATOM 1161 C CA . ARG A 1 151 ? -11.833 3.448 10.282 1.00 92.81 151 ARG A CA 1
ATOM 1162 C C . ARG A 1 151 ? -11.537 4.249 9.017 1.00 92.81 151 ARG A C 1
ATOM 1164 O O . ARG A 1 151 ? -10.679 3.866 8.222 1.00 92.81 151 ARG A O 1
ATOM 1171 N N . ALA A 1 152 ? -12.201 5.398 8.877 1.00 89.75 152 ALA A N 1
ATOM 1172 C CA . ALA A 1 152 ? -12.017 6.280 7.733 1.00 89.75 152 ALA A CA 1
ATOM 1173 C C . ALA A 1 152 ? -10.571 6.792 7.636 1.00 89.75 152 ALA A C 1
ATOM 1175 O O . ALA A 1 152 ? -9.993 6.788 6.552 1.00 89.75 152 ALA A O 1
ATOM 1176 N N . LEU A 1 153 ? -9.962 7.203 8.755 1.00 90.94 153 LEU A N 1
ATOM 1177 C CA . LEU A 1 153 ? -8.573 7.674 8.774 1.00 90.94 153 L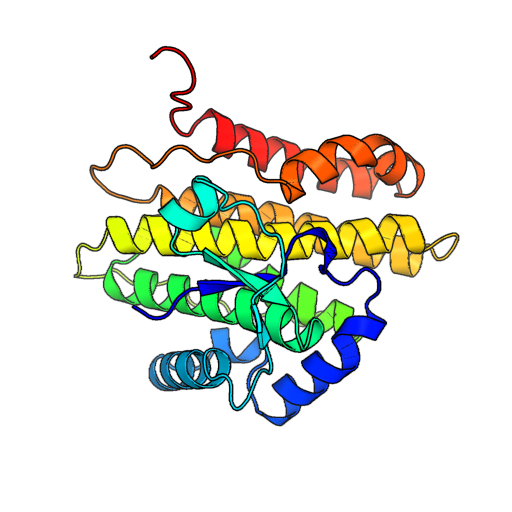EU A CA 1
ATOM 1178 C C . LEU A 1 153 ? -7.576 6.570 8.400 1.00 90.94 153 LEU A C 1
ATOM 1180 O O . LEU A 1 153 ? -6.708 6.814 7.567 1.00 90.94 153 LEU A O 1
ATOM 1184 N N . ALA A 1 154 ? -7.698 5.377 8.984 1.00 94.44 154 ALA A N 1
ATOM 1185 C CA . ALA A 1 154 ? -6.797 4.254 8.735 1.00 94.44 154 ALA A CA 1
ATOM 1186 C C . ALA A 1 154 ? -6.850 3.809 7.267 1.00 94.44 154 ALA A C 1
ATOM 1188 O O . ALA A 1 154 ? -5.811 3.730 6.612 1.00 94.44 154 ALA A O 1
ATOM 1189 N N . GLY A 1 155 ? -8.054 3.613 6.717 1.00 94.31 155 GLY A N 1
ATOM 1190 C CA . GLY A 1 155 ? -8.217 3.222 5.316 1.00 94.31 155 GLY A CA 1
ATOM 1191 C C . GLY A 1 155 ? -7.711 4.284 4.332 1.00 94.31 155 GLY A C 1
ATOM 1192 O O . GLY A 1 155 ? -7.010 3.956 3.378 1.00 94.31 155 GLY A O 1
ATOM 1193 N N . GLN A 1 156 ? -7.969 5.572 4.594 1.00 91.88 156 GLN A N 1
ATOM 1194 C CA . GLN A 1 156 ? -7.477 6.667 3.743 1.00 91.88 156 GLN A CA 1
ATOM 1195 C C . GLN A 1 156 ? -5.951 6.816 3.806 1.00 91.88 156 GLN A C 1
ATOM 1197 O O . GLN A 1 156 ? -5.304 6.997 2.777 1.00 91.88 156 GLN A O 1
ATOM 1202 N N . ARG A 1 157 ? -5.345 6.699 4.993 1.00 94.38 157 ARG A N 1
ATOM 1203 C CA . ARG A 1 157 ? -3.879 6.710 5.144 1.00 94.38 157 ARG A CA 1
ATOM 1204 C C . ARG A 1 157 ? -3.231 5.539 4.420 1.00 94.38 157 ARG A C 1
ATOM 1206 O O . ARG A 1 157 ? -2.223 5.734 3.741 1.00 94.38 157 ARG A O 1
ATOM 1213 N N . LEU A 1 158 ? -3.837 4.355 4.510 1.00 96.62 158 LEU A N 1
ATOM 1214 C CA . LEU A 1 158 ? -3.375 3.181 3.783 1.00 96.62 158 LEU A CA 1
ATOM 1215 C C . LEU A 1 158 ? -3.491 3.367 2.270 1.00 96.62 158 LEU A C 1
ATOM 1217 O O . LEU A 1 158 ? -2.535 3.081 1.552 1.00 96.62 158 LEU A O 1
ATOM 1221 N N . TYR A 1 159 ? -4.603 3.919 1.786 1.00 94.94 159 TYR A N 1
ATOM 1222 C CA . TYR A 1 159 ? -4.745 4.308 0.386 1.00 94.94 159 TYR A CA 1
ATOM 1223 C C . TYR A 1 159 ? -3.602 5.238 -0.059 1.00 94.94 159 TYR A C 1
ATOM 1225 O O . TYR A 1 159 ? -2.931 4.947 -1.047 1.00 94.94 159 TYR A O 1
ATOM 1233 N N . LEU A 1 160 ? -3.306 6.305 0.692 1.00 93.94 160 LEU A N 1
ATOM 1234 C CA . LEU A 1 160 ? -2.219 7.236 0.359 1.00 93.94 160 LEU A CA 1
ATOM 1235 C C . LEU A 1 160 ? -0.844 6.552 0.313 1.00 93.94 160 LEU A C 1
ATOM 1237 O O . LEU A 1 160 ? -0.081 6.784 -0.626 1.00 93.94 160 LEU A O 1
ATOM 1241 N N . ALA A 1 161 ? -0.538 5.692 1.288 1.00 96.50 161 ALA A N 1
ATOM 1242 C CA . ALA A 1 161 ? 0.713 4.936 1.319 1.00 96.50 161 ALA A CA 1
ATOM 1243 C C . ALA A 1 161 ? 0.827 3.975 0.121 1.00 96.50 161 ALA A C 1
ATOM 1245 O O . ALA A 1 161 ? 1.856 3.926 -0.555 1.00 96.50 161 ALA A O 1
ATOM 1246 N N . LEU A 1 162 ? -0.257 3.265 -0.206 1.00 97.19 162 LEU A N 1
ATOM 1247 C CA . LEU A 1 162 ? -0.312 2.365 -1.357 1.00 97.19 162 LEU A CA 1
ATOM 1248 C C . LEU A 1 162 ? -0.166 3.113 -2.680 1.00 97.19 162 LEU A C 1
ATOM 1250 O O . LEU A 1 162 ? 0.500 2.612 -3.579 1.00 97.19 162 LEU A O 1
ATOM 1254 N N . MET A 1 163 ? -0.699 4.328 -2.803 1.00 95.19 163 MET A N 1
ATOM 1255 C CA . MET A 1 163 ? -0.497 5.141 -4.003 1.00 95.19 163 MET A CA 1
ATOM 1256 C C . MET A 1 163 ? 0.969 5.555 -4.195 1.00 95.19 163 MET A C 1
ATOM 1258 O O . MET A 1 163 ? 1.430 5.620 -5.338 1.00 95.19 163 MET A O 1
ATOM 1262 N N . GLN A 1 164 ? 1.742 5.743 -3.116 1.00 95.31 164 GLN A N 1
ATOM 1263 C CA . GLN A 1 164 ? 3.199 5.892 -3.234 1.00 95.31 164 GLN A CA 1
ATOM 1264 C C . GLN A 1 164 ? 3.852 4.604 -3.736 1.00 95.31 164 GLN A C 1
ATOM 1266 O O . GLN A 1 164 ? 4.735 4.671 -4.593 1.00 95.31 164 GLN A O 1
ATOM 1271 N N . ALA A 1 165 ? 3.391 3.439 -3.272 1.00 97.25 165 ALA A N 1
ATOM 1272 C CA . ALA A 1 165 ? 3.871 2.149 -3.762 1.00 97.25 165 ALA A CA 1
ATOM 1273 C C . ALA A 1 165 ? 3.541 1.910 -5.243 1.00 97.25 165 ALA A C 1
ATOM 1275 O O . ALA A 1 165 ? 4.407 1.466 -5.998 1.00 97.25 165 ALA A O 1
ATOM 1276 N N . VAL A 1 166 ? 2.345 2.298 -5.699 1.00 96.81 166 VAL A N 1
ATOM 1277 C CA . VAL A 1 166 ? 1.987 2.266 -7.125 1.00 96.81 166 VAL A CA 1
ATOM 1278 C C . VAL A 1 166 ? 2.898 3.201 -7.925 1.00 96.81 166 VAL A C 1
ATOM 1280 O O . VAL A 1 166 ? 3.433 2.788 -8.952 1.00 96.81 166 VAL A O 1
ATOM 1283 N N . ARG A 1 167 ? 3.133 4.438 -7.457 1.00 95.75 167 ARG A N 1
ATOM 1284 C CA . ARG A 1 167 ?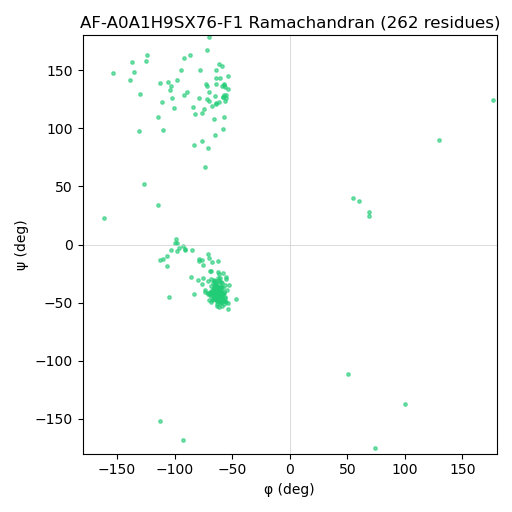 4.053 5.380 -8.120 1.00 95.75 167 ARG A CA 1
ATOM 1285 C C . ARG A 1 167 ? 5.473 4.823 -8.202 1.00 95.75 167 ARG A C 1
ATOM 1287 O O . ARG A 1 167 ? 6.092 4.939 -9.258 1.00 95.75 167 ARG A O 1
ATOM 1294 N N . PHE A 1 168 ? 5.985 4.223 -7.130 1.00 96.69 168 PHE A N 1
ATOM 1295 C CA . PHE A 1 168 ? 7.284 3.544 -7.116 1.00 96.69 168 PHE A CA 1
ATOM 1296 C C . PHE A 1 168 ? 7.338 2.433 -8.179 1.00 96.69 168 PHE A C 1
ATOM 1298 O O . PHE A 1 168 ? 8.228 2.433 -9.028 1.00 96.69 168 PHE A O 1
ATOM 1305 N N . ALA A 1 169 ? 6.346 1.541 -8.191 1.00 96.69 169 ALA A N 1
ATOM 1306 C CA . ALA A 1 169 ? 6.301 0.402 -9.101 1.00 96.69 169 ALA A CA 1
ATOM 1307 C C . ALA A 1 169 ? 6.166 0.828 -10.575 1.00 96.69 169 ALA A C 1
ATOM 1309 O O . ALA A 1 169 ? 6.883 0.326 -11.437 1.00 96.69 169 ALA A O 1
ATOM 1310 N N . VAL A 1 170 ? 5.315 1.816 -10.871 1.00 95.81 170 VAL A N 1
ATOM 1311 C CA . VAL A 1 170 ? 5.173 2.377 -12.224 1.00 95.81 170 VAL A CA 1
ATOM 1312 C C . VAL A 1 170 ? 6.457 3.062 -12.685 1.00 95.81 170 VAL A C 1
ATOM 1314 O O . VAL A 1 170 ? 6.879 2.856 -13.817 1.00 95.81 170 VAL A O 1
ATOM 1317 N N . ASN A 1 171 ? 7.141 3.803 -11.809 1.00 94.44 171 ASN A N 1
ATOM 1318 C CA . ASN A 1 171 ? 8.461 4.350 -12.134 1.00 94.44 171 ASN A CA 1
ATOM 1319 C C . ASN A 1 171 ? 9.487 3.256 -12.463 1.00 94.44 171 ASN A C 1
ATOM 1321 O O . ASN A 1 171 ? 10.365 3.499 -13.289 1.00 94.44 171 ASN A O 1
ATOM 1325 N N . GLY A 1 172 ? 9.368 2.080 -11.841 1.00 94.38 172 GLY A N 1
ATOM 1326 C CA . GLY A 1 172 ? 10.148 0.893 -12.179 1.00 94.38 172 GLY A CA 1
ATOM 1327 C C . GLY A 1 172 ? 9.855 0.380 -13.590 1.00 94.38 172 GLY A C 1
ATOM 1328 O O . GLY A 1 172 ? 10.796 0.174 -14.346 1.00 94.38 172 GLY A O 1
ATOM 1329 N N . VAL A 1 173 ? 8.577 0.281 -13.986 1.00 94.50 173 VAL A N 1
ATOM 1330 C CA . VAL A 1 173 ? 8.176 -0.085 -15.364 1.00 94.50 173 VAL A CA 1
ATOM 1331 C C . VAL A 1 173 ? 8.811 0.853 -16.390 1.00 94.50 173 VAL A C 1
ATOM 1333 O O . VAL A 1 173 ? 9.426 0.394 -17.346 1.00 94.50 173 VAL A O 1
ATOM 1336 N N . LEU A 1 174 ? 8.697 2.167 -16.178 1.00 93.62 174 LEU A N 1
ATOM 1337 C CA . LEU A 1 174 ? 9.186 3.176 -17.127 1.00 93.62 174 LEU A CA 1
ATOM 1338 C C . LEU A 1 174 ? 10.718 3.220 -17.230 1.00 93.62 174 LEU A C 1
ATOM 1340 O O . LEU A 1 174 ? 11.256 3.704 -18.220 1.00 93.62 174 LEU A O 1
ATOM 1344 N N . ARG A 1 175 ? 11.426 2.744 -16.199 1.00 92.50 175 ARG A N 1
ATOM 1345 C CA . ARG A 1 175 ? 12.897 2.737 -16.128 1.00 92.50 175 ARG A CA 1
ATOM 1346 C C . ARG A 1 175 ? 13.525 1.376 -16.385 1.00 92.50 175 ARG A C 1
ATOM 1348 O O . ARG A 1 175 ? 14.747 1.290 -16.391 1.00 92.50 175 ARG A O 1
ATOM 1355 N N . ALA A 1 176 ? 12.722 0.331 -16.556 1.00 90.06 176 ALA A N 1
ATOM 1356 C CA . ALA A 1 176 ? 13.220 -1.009 -16.827 1.00 90.06 176 ALA A CA 1
ATOM 1357 C C . ALA A 1 176 ? 13.816 -1.144 -18.240 1.00 90.06 176 ALA A C 1
ATOM 1359 O O . ALA A 1 176 ? 14.447 -2.158 -18.518 1.00 90.06 176 ALA A O 1
ATOM 1360 N N . GLU A 1 177 ? 13.663 -0.121 -19.095 1.00 83.19 177 GLU A N 1
ATOM 1361 C CA . GLU A 1 177 ? 14.168 -0.093 -20.473 1.00 83.19 177 GLU A CA 1
ATOM 1362 C C . GLU A 1 177 ? 13.747 -1.374 -21.219 1.00 83.19 177 GLU A C 1
ATOM 1364 O O . GLU A 1 177 ? 12.552 -1.579 -21.434 1.00 83.19 177 GLU A O 1
ATOM 1369 N N . ASP A 1 178 ? 14.700 -2.250 -21.555 1.00 83.69 178 ASP A N 1
ATOM 1370 C CA . ASP A 1 178 ? 14.470 -3.512 -22.269 1.00 83.69 178 ASP A CA 1
ATOM 1371 C C . ASP A 1 178 ? 14.387 -4.757 -21.351 1.00 83.69 178 ASP A C 1
ATOM 1373 O O . ASP A 1 178 ? 14.200 -5.881 -21.834 1.00 83.69 178 ASP A O 1
ATOM 1377 N N . ASP A 1 179 ? 14.501 -4.603 -20.024 1.00 92.62 179 ASP A N 1
ATOM 1378 C CA . ASP A 1 179 ? 14.382 -5.708 -19.063 1.00 92.62 179 ASP A CA 1
ATOM 1379 C C . ASP A 1 179 ? 12.915 -6.117 -18.871 1.00 92.62 179 ASP A C 1
ATOM 1381 O O . ASP A 1 179 ? 12.200 -5.661 -17.974 1.00 92.62 179 ASP A O 1
ATOM 1385 N N . ARG A 1 180 ? 12.469 -7.045 -19.721 1.00 90.81 180 ARG A N 1
ATOM 1386 C CA . ARG A 1 180 ? 11.113 -7.610 -19.673 1.00 90.81 180 ARG A CA 1
ATOM 1387 C C . ARG A 1 180 ? 10.762 -8.237 -18.325 1.00 90.81 180 ARG A C 1
ATOM 1389 O O . ARG A 1 180 ? 9.606 -8.155 -17.923 1.00 90.81 180 ARG A O 1
ATOM 1396 N N . THR A 1 181 ? 11.724 -8.854 -17.637 1.00 91.94 181 THR A N 1
ATOM 1397 C CA . THR A 1 181 ? 11.452 -9.491 -16.338 1.00 91.94 181 THR A CA 1
ATOM 1398 C C . THR A 1 181 ? 11.162 -8.438 -15.278 1.00 91.94 181 THR A C 1
ATOM 1400 O O . THR A 1 181 ? 10.163 -8.535 -14.569 1.00 91.94 181 THR A O 1
ATOM 1403 N N . LEU A 1 182 ? 11.949 -7.360 -15.256 1.00 92.00 182 LEU A N 1
ATOM 1404 C CA . LEU A 1 182 ? 11.721 -6.238 -14.358 1.00 92.00 182 LEU A CA 1
ATOM 1405 C C . LEU A 1 182 ? 10.417 -5.495 -14.682 1.00 92.00 182 LEU A C 1
ATOM 1407 O O . LEU A 1 182 ? 9.690 -5.131 -13.758 1.00 92.00 182 LEU A O 1
ATOM 1411 N N . VAL A 1 183 ? 10.081 -5.306 -15.965 1.00 94.31 183 VAL A N 1
ATOM 1412 C CA . VAL A 1 183 ? 8.787 -4.727 -16.378 1.00 94.31 183 VAL A CA 1
ATOM 1413 C C . VAL A 1 183 ? 7.621 -5.547 -15.826 1.00 94.31 183 VAL A C 1
ATOM 1415 O O . VAL A 1 183 ? 6.690 -4.977 -15.249 1.00 94.31 183 VAL A O 1
ATOM 1418 N N . GLU A 1 184 ? 7.656 -6.872 -15.995 1.00 93.38 184 GLU A N 1
ATOM 1419 C CA . GLU A 1 184 ? 6.599 -7.766 -15.518 1.00 93.38 184 GLU A CA 1
ATOM 1420 C C . GLU A 1 184 ? 6.475 -7.759 -13.991 1.00 93.38 184 GLU A C 1
ATOM 1422 O O . GLU A 1 184 ? 5.357 -7.680 -13.468 1.00 93.38 184 GLU A O 1
ATOM 1427 N N . ASP A 1 185 ? 7.597 -7.768 -13.277 1.00 93.25 185 ASP A N 1
ATOM 1428 C CA . ASP A 1 185 ? 7.620 -7.685 -11.817 1.00 93.25 185 ASP A CA 1
ATOM 1429 C C . ASP A 1 185 ? 7.041 -6.352 -11.326 1.00 93.25 185 ASP A C 1
ATOM 1431 O O . ASP A 1 185 ? 6.159 -6.324 -10.462 1.00 93.25 185 ASP A O 1
ATOM 1435 N N . CYS A 1 186 ? 7.484 -5.234 -11.908 1.00 95.69 186 CYS A N 1
ATOM 1436 C CA . CYS A 1 186 ? 7.032 -3.898 -11.532 1.00 95.69 186 CYS A CA 1
ATOM 1437 C C . CYS A 1 186 ? 5.540 -3.686 -11.824 1.00 95.69 186 CYS A C 1
ATOM 1439 O O . CYS A 1 186 ? 4.824 -3.151 -10.976 1.00 95.69 186 CYS A O 1
ATOM 1441 N N . VAL A 1 187 ? 5.027 -4.124 -12.980 1.00 96.12 187 VAL A N 1
ATOM 1442 C CA . VAL A 1 187 ? 3.591 -3.978 -13.274 1.00 96.12 187 VAL A CA 1
ATOM 1443 C C . VAL A 1 187 ? 2.731 -4.911 -12.420 1.00 96.12 187 VAL A C 1
ATOM 1445 O O . VAL A 1 187 ? 1.610 -4.551 -12.051 1.00 96.12 187 VAL A O 1
ATOM 1448 N N . THR A 1 188 ? 3.250 -6.086 -12.054 1.00 95.31 188 THR A N 1
ATOM 1449 C CA . THR A 1 188 ? 2.572 -7.007 -11.133 1.00 95.31 188 THR A CA 1
ATOM 1450 C C . THR A 1 188 ? 2.456 -6.383 -9.744 1.00 95.31 188 THR A C 1
ATOM 1452 O O . THR A 1 188 ? 1.355 -6.353 -9.187 1.00 95.31 188 THR A O 1
ATOM 1455 N N . LEU A 1 189 ? 3.539 -5.787 -9.232 1.00 96.19 189 LEU A N 1
ATOM 1456 C CA . LEU A 1 189 ? 3.522 -5.024 -7.983 1.00 96.19 189 LEU A CA 1
ATOM 1457 C C . LEU A 1 189 ? 2.543 -3.843 -8.054 1.00 96.19 189 LEU A C 1
ATOM 1459 O O . LEU A 1 189 ? 1.682 -3.707 -7.186 1.00 96.19 189 LEU A O 1
ATOM 1463 N N . ALA A 1 190 ? 2.611 -3.027 -9.112 1.00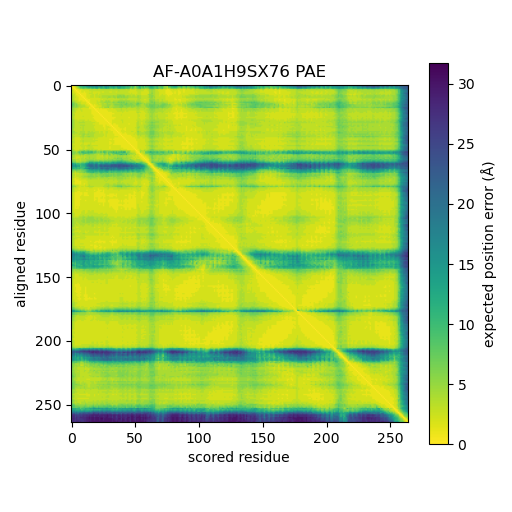 97.06 190 ALA A N 1
ATOM 1464 C CA . ALA A 1 190 ? 1.712 -1.886 -9.290 1.00 97.06 190 ALA A CA 1
ATOM 1465 C C . ALA A 1 190 ? 0.235 -2.320 -9.288 1.00 97.06 190 ALA A C 1
ATOM 1467 O O . ALA A 1 190 ? -0.609 -1.684 -8.658 1.00 97.06 190 ALA A O 1
ATOM 1468 N N . THR A 1 191 ? -0.072 -3.440 -9.947 1.00 97.06 191 THR A N 1
ATOM 1469 C CA . THR A 1 191 ? -1.421 -4.020 -9.988 1.00 97.06 191 THR A CA 1
ATOM 1470 C C . THR A 1 191 ? -1.875 -4.497 -8.608 1.00 97.06 191 THR A C 1
ATOM 1472 O O . THR A 1 191 ? -3.019 -4.245 -8.227 1.00 97.06 191 THR A O 1
ATOM 1475 N N . ALA A 1 192 ? -1.003 -5.163 -7.844 1.00 96.62 192 ALA A N 1
ATOM 1476 C CA . ALA A 1 192 ? -1.307 -5.599 -6.481 1.00 96.62 192 ALA A CA 1
ATOM 1477 C C . ALA A 1 192 ? -1.594 -4.402 -5.559 1.00 96.62 192 ALA A C 1
ATOM 1479 O O . ALA A 1 192 ? -2.622 -4.384 -4.883 1.00 96.62 192 ALA A O 1
ATOM 1480 N N . CYS A 1 193 ? -0.752 -3.365 -5.605 1.00 97.44 193 CYS A N 1
ATOM 1481 C CA . CYS A 1 193 ? -0.946 -2.146 -4.821 1.00 97.44 193 CYS A CA 1
ATOM 1482 C C . CYS A 1 193 ? -2.224 -1.388 -5.218 1.00 97.44 193 CYS A C 1
ATOM 1484 O O . CYS A 1 193 ? -2.925 -0.912 -4.333 1.00 97.44 193 CYS A O 1
ATOM 1486 N N . LEU A 1 194 ? -2.584 -1.321 -6.509 1.00 96.69 194 LEU A N 1
ATOM 1487 C CA . LEU A 1 194 ? -3.847 -0.710 -6.956 1.00 96.69 194 LEU A CA 1
ATOM 1488 C C . LEU A 1 194 ? -5.077 -1.456 -6.426 1.00 96.69 194 LEU A C 1
ATOM 1490 O O . LEU A 1 194 ? -6.043 -0.833 -5.988 1.00 96.69 194 LEU A O 1
ATOM 1494 N N . ARG A 1 195 ? -5.050 -2.794 -6.447 1.00 96.81 195 ARG A N 1
ATOM 1495 C CA . ARG A 1 195 ? -6.143 -3.611 -5.899 1.00 96.81 195 ARG A CA 1
ATOM 1496 C C . ARG A 1 195 ? -6.270 -3.423 -4.389 1.00 96.81 195 ARG A C 1
ATOM 1498 O O . ARG A 1 195 ? -7.376 -3.207 -3.905 1.00 96.81 195 ARG A O 1
ATOM 1505 N N . ALA A 1 196 ? -5.151 -3.448 -3.668 1.00 97.31 196 ALA A N 1
ATOM 1506 C CA . ALA A 1 196 ? -5.125 -3.166 -2.237 1.00 97.31 196 ALA A CA 1
ATOM 1507 C C . ALA A 1 196 ? -5.610 -1.738 -1.930 1.00 97.31 196 ALA A C 1
ATOM 1509 O O . ALA A 1 196 ? -6.361 -1.544 -0.982 1.00 97.31 196 ALA A O 1
ATOM 1510 N N . ALA A 1 197 ? -5.260 -0.751 -2.760 1.00 96.06 197 ALA A N 1
ATOM 1511 C CA . ALA A 1 197 ? -5.692 0.636 -2.600 1.00 96.06 197 ALA A CA 1
ATOM 1512 C C . ALA A 1 197 ? -7.217 0.776 -2.732 1.00 96.06 197 ALA A C 1
ATOM 1514 O O . ALA A 1 197 ? -7.833 1.495 -1.948 1.00 96.06 197 ALA A O 1
ATOM 1515 N N . ALA A 1 198 ? -7.837 0.046 -3.666 1.00 94.94 198 ALA A N 1
ATOM 1516 C CA . ALA A 1 198 ? -9.293 0.001 -3.787 1.00 94.94 198 ALA A CA 1
ATOM 1517 C C . ALA A 1 198 ? -9.941 -0.610 -2.534 1.00 94.94 198 ALA A C 1
ATOM 1519 O O . ALA A 1 198 ? -10.872 -0.027 -1.984 1.00 94.94 198 ALA A O 1
ATOM 1520 N N . VAL A 1 199 ? -9.399 -1.723 -2.024 1.00 95.94 199 VAL A N 1
ATOM 1521 C CA . VAL A 1 199 ? -9.897 -2.342 -0.784 1.00 95.94 199 VAL A CA 1
ATOM 1522 C C . VAL A 1 199 ? -9.676 -1.439 0.437 1.00 95.94 199 VAL A C 1
ATOM 1524 O O . VAL A 1 199 ? -10.521 -1.399 1.322 1.00 95.94 199 VAL A O 1
ATOM 1527 N N . ALA A 1 200 ? -8.589 -0.667 0.496 1.00 95.75 200 ALA A N 1
ATOM 1528 C CA . ALA A 1 200 ? -8.353 0.292 1.576 1.00 95.75 200 ALA A CA 1
ATOM 1529 C C . ALA A 1 200 ? -9.424 1.400 1.611 1.00 95.75 200 ALA A C 1
ATOM 1531 O O . ALA A 1 200 ? -9.831 1.836 2.689 1.00 95.75 200 ALA A O 1
ATOM 1532 N N . LEU A 1 201 ? -9.920 1.823 0.443 1.00 92.44 201 LEU A N 1
ATOM 1533 C CA . LEU A 1 201 ? -11.044 2.756 0.339 1.00 92.44 201 LEU A CA 1
ATOM 1534 C C . LEU A 1 201 ? -12.385 2.093 0.685 1.00 92.44 201 LEU A C 1
ATOM 1536 O O . LEU A 1 201 ? -13.178 2.704 1.399 1.00 92.44 201 LEU A O 1
ATOM 1540 N N . GLU A 1 202 ? -12.618 0.848 0.250 1.00 92.56 202 GLU A N 1
ATOM 1541 C CA . GLU A 1 202 ? -13.774 0.043 0.687 1.00 92.56 202 GLU A CA 1
ATOM 1542 C C . GLU A 1 202 ? -13.788 -0.074 2.225 1.00 92.56 202 GLU A C 1
ATOM 1544 O O . GLU A 1 202 ? -14.802 0.194 2.862 1.00 92.56 202 GLU A O 1
ATOM 1549 N N . PHE A 1 203 ? -12.633 -0.357 2.835 1.00 93.19 203 PHE A N 1
ATOM 1550 C CA . PHE A 1 203 ? -12.450 -0.397 4.285 1.00 93.19 203 PHE A CA 1
ATOM 1551 C C . PHE A 1 203 ? -12.696 0.965 4.944 1.00 93.19 203 PHE A C 1
ATOM 1553 O O . PHE A 1 203 ? -13.344 1.036 5.982 1.00 93.19 203 PHE A O 1
ATOM 1560 N N . ALA A 1 204 ? -12.225 2.070 4.358 1.00 91.81 204 ALA A N 1
ATOM 1561 C CA . ALA A 1 204 ? -12.482 3.409 4.893 1.00 91.81 204 ALA A CA 1
ATOM 1562 C C . ALA A 1 204 ? -13.984 3.758 4.925 1.00 91.81 204 ALA A C 1
ATOM 1564 O O . ALA A 1 204 ? -14.415 4.530 5.784 1.00 91.81 204 ALA A O 1
ATOM 1565 N N . ALA A 1 205 ? -14.757 3.206 3.985 1.00 88.69 205 ALA A N 1
ATOM 1566 C CA . ALA A 1 205 ? -16.201 3.384 3.864 1.00 88.69 205 ALA A CA 1
ATOM 1567 C C . ALA A 1 205 ? -17.024 2.324 4.624 1.00 88.69 205 ALA A C 1
ATOM 1569 O O . ALA A 1 205 ? -18.246 2.451 4.693 1.00 88.69 205 ALA A O 1
ATOM 1570 N N . ASP A 1 206 ? -16.378 1.318 5.221 1.00 89.00 206 ASP A N 1
ATOM 1571 C CA . ASP A 1 206 ? -16.994 0.240 6.005 1.00 89.00 206 ASP A CA 1
ATOM 1572 C C . ASP A 1 206 ? -17.461 0.747 7.383 1.00 89.00 206 ASP A C 1
ATOM 1574 O O . ASP A 1 206 ? -16.897 0.427 8.433 1.00 89.00 206 ASP A O 1
ATOM 1578 N N . VAL A 1 207 ? -18.466 1.627 7.371 1.00 82.12 207 VAL A N 1
ATOM 1579 C CA . VAL A 1 207 ? -19.064 2.242 8.559 1.00 82.12 207 VAL A CA 1
ATOM 1580 C C . VAL A 1 207 ? -20.597 2.121 8.512 1.00 82.12 207 VAL A C 1
ATOM 1582 O O . VAL A 1 207 ? -21.204 2.530 7.525 1.00 82.12 207 VAL A O 1
ATOM 1585 N N . PRO A 1 208 ? -21.265 1.629 9.576 1.00 64.38 208 PRO A N 1
ATOM 1586 C CA . PRO A 1 208 ? -22.708 1.341 9.553 1.00 64.38 208 PRO A CA 1
ATOM 1587 C C . PRO A 1 208 ? -23.653 2.535 9.314 1.00 64.38 208 PRO A C 1
ATOM 1589 O O . PRO A 1 208 ? -24.838 2.323 9.071 1.00 64.38 208 PRO A O 1
ATOM 1592 N N . SER A 1 209 ? -23.188 3.786 9.426 1.00 58.41 209 SER A N 1
ATOM 1593 C CA . SER A 1 209 ? -24.076 4.965 9.386 1.00 58.41 209 SER A CA 1
ATOM 1594 C C . SER A 1 209 ? -23.375 6.301 9.085 1.00 58.41 209 SER A C 1
ATOM 1596 O O . SER A 1 209 ? -23.859 7.359 9.485 1.00 58.41 209 SER A O 1
ATOM 1598 N N . GLY A 1 210 ? -22.206 6.282 8.441 1.00 54.97 210 GLY A N 1
ATOM 1599 C CA . GLY A 1 210 ? -21.441 7.496 8.134 1.00 54.97 210 GLY A CA 1
ATOM 1600 C C . GLY A 1 210 ? -21.531 7.873 6.660 1.00 54.97 210 GLY A C 1
ATOM 1601 O O . GLY A 1 210 ? -21.426 7.004 5.801 1.00 54.97 210 GLY A O 1
ATOM 1602 N N . VAL A 1 211 ? -21.661 9.167 6.351 1.00 56.34 211 VAL A N 1
ATOM 1603 C CA . VAL A 1 211 ? -21.339 9.655 5.001 1.00 56.34 211 VAL A CA 1
ATOM 1604 C C . VAL A 1 211 ? -19.836 9.427 4.798 1.00 56.34 211 VAL A C 1
ATOM 1606 O O . VAL A 1 211 ? -19.053 9.955 5.599 1.00 56.34 211 VAL A O 1
ATOM 1609 N N . PRO A 1 212 ? -19.407 8.652 3.785 1.00 57.28 212 PRO A N 1
ATOM 1610 C CA . PRO A 1 212 ? -17.991 8.444 3.528 1.00 57.28 212 PRO A CA 1
ATOM 1611 C C . PRO A 1 212 ? -17.309 9.794 3.325 1.00 57.28 212 PRO A C 1
ATOM 1613 O O . PRO A 1 212 ? -17.827 10.669 2.627 1.00 57.28 212 PRO A O 1
ATOM 1616 N N . ALA A 1 213 ? -16.140 9.984 3.935 1.00 61.16 213 ALA A N 1
ATOM 1617 C CA . ALA A 1 213 ? -15.317 11.139 3.613 1.00 61.16 213 ALA A CA 1
ATOM 1618 C C . ALA A 1 213 ? -15.006 11.097 2.104 1.00 61.16 213 ALA A C 1
ATOM 1620 O O . ALA A 1 213 ? -14.519 10.059 1.652 1.00 61.16 213 ALA A O 1
ATOM 1621 N N . PRO A 1 214 ? -15.260 12.171 1.324 1.00 62.69 214 PRO A N 1
ATOM 1622 C CA . PRO A 1 214 ? -14.935 12.161 -0.094 1.00 62.69 214 PRO A CA 1
ATOM 1623 C C . PRO A 1 214 ? -13.460 11.832 -0.277 1.00 62.69 214 PRO A C 1
ATOM 1625 O O . PRO A 1 214 ? -12.596 12.445 0.364 1.00 62.69 214 PRO A O 1
ATOM 1628 N N . VAL A 1 215 ? -13.210 10.843 -1.131 1.00 63.72 215 VAL A N 1
ATOM 1629 C CA . VAL A 1 215 ? -11.872 10.518 -1.610 1.00 63.72 215 VAL A CA 1
ATOM 1630 C C . VAL A 1 215 ? -11.465 11.662 -2.530 1.00 63.72 215 VAL A C 1
ATOM 1632 O O . VAL A 1 215 ? -12.256 12.089 -3.368 1.00 63.72 215 VAL A O 1
ATOM 1635 N N . VAL A 1 216 ? -10.267 12.210 -2.334 1.00 65.56 216 VAL A N 1
ATOM 1636 C CA . VAL A 1 216 ? -9.771 13.340 -3.130 1.00 65.56 216 VAL A CA 1
ATOM 1637 C C . VAL A 1 216 ? -8.594 12.881 -3.981 1.00 65.56 216 VAL A C 1
ATOM 1639 O O . VAL A 1 216 ? -7.766 12.090 -3.527 1.00 65.56 216 VAL A O 1
ATOM 1642 N N . GLU A 1 217 ? -8.556 13.344 -5.229 1.00 73.69 217 GLU A N 1
ATOM 1643 C CA . GLU A 1 217 ? -7.535 13.013 -6.216 1.00 73.69 217 GLU A CA 1
ATOM 1644 C C . GLU A 1 217 ? -6.152 13.358 -5.652 1.00 73.69 217 GLU A C 1
ATOM 1646 O O . GLU A 1 217 ? -5.891 14.492 -5.241 1.00 73.69 217 GLU A O 1
ATOM 1651 N N . THR A 1 218 ? -5.262 12.369 -5.615 1.00 75.88 218 THR A N 1
ATOM 1652 C CA . THR A 1 218 ? -3.907 12.526 -5.078 1.00 75.88 218 THR A CA 1
ATOM 1653 C C . THR A 1 218 ? -2.928 12.913 -6.183 1.00 75.88 218 THR A C 1
ATOM 1655 O O . THR A 1 218 ? -3.175 12.685 -7.370 1.00 75.88 218 THR A O 1
ATOM 1658 N N . ALA A 1 219 ? -1.775 13.475 -5.808 1.00 80.44 219 ALA A N 1
ATOM 1659 C CA . ALA A 1 219 ? -0.705 13.758 -6.766 1.00 80.44 219 ALA A CA 1
ATOM 1660 C C . ALA A 1 219 ? -0.215 12.474 -7.457 1.00 80.44 219 ALA A C 1
ATOM 1662 O O . ALA A 1 219 ? 0.090 12.477 -8.648 1.00 80.44 219 ALA A O 1
ATOM 1663 N N . GLU A 1 220 ? -0.169 11.366 -6.718 1.00 83.75 220 GLU A N 1
ATOM 1664 C CA . GLU A 1 220 ? 0.161 10.042 -7.228 1.00 83.75 220 GLU A CA 1
ATOM 1665 C C . GLU A 1 220 ? -0.896 9.524 -8.212 1.00 83.75 220 GLU A C 1
ATOM 1667 O O . GLU A 1 220 ? -0.529 9.019 -9.267 1.00 83.75 220 GLU A O 1
ATOM 1672 N N . HIS A 1 221 ? -2.192 9.691 -7.929 1.00 82.19 221 HIS A N 1
ATOM 1673 C CA . HIS A 1 221 ? -3.265 9.278 -8.843 1.00 82.19 221 HIS A CA 1
ATOM 1674 C C . HIS A 1 221 ? -3.233 10.067 -10.157 1.00 82.19 221 HIS A C 1
ATOM 1676 O O . HIS A 1 221 ? -3.255 9.466 -11.232 1.00 82.19 221 HIS A O 1
ATOM 1682 N N . ARG A 1 222 ? -3.047 11.391 -10.088 1.00 85.62 222 ARG A N 1
ATOM 1683 C CA . ARG A 1 222 ? -2.872 12.238 -11.278 1.00 85.62 222 ARG A CA 1
ATOM 1684 C C . ARG A 1 222 ? -1.643 11.843 -12.094 1.00 85.62 222 ARG A C 1
ATOM 1686 O O . ARG A 1 222 ? -1.706 11.794 -13.320 1.00 85.62 222 ARG A O 1
ATOM 1693 N N . TYR A 1 223 ? -0.535 11.535 -11.421 1.00 87.38 223 TYR A N 1
ATOM 1694 C CA . TYR A 1 223 ? 0.685 11.061 -12.072 1.00 87.38 223 TYR A CA 1
ATOM 1695 C C . TYR A 1 223 ? 0.442 9.774 -12.875 1.00 87.38 223 TYR A C 1
ATOM 1697 O O . TYR A 1 223 ? 0.906 9.672 -14.008 1.00 87.38 223 TYR A O 1
ATOM 1705 N N . LEU A 1 224 ? -0.334 8.819 -12.349 1.00 89.25 224 LEU A N 1
ATOM 1706 C CA . LEU A 1 224 ? -0.636 7.575 -13.072 1.00 89.25 224 LEU A CA 1
ATOM 1707 C C . LEU A 1 224 ? -1.359 7.822 -14.392 1.00 89.25 224 LEU A C 1
ATOM 1709 O O . LEU A 1 224 ? -1.039 7.179 -15.390 1.00 89.25 224 LEU A O 1
ATOM 1713 N N . TRP A 1 225 ? -2.296 8.768 -14.418 1.00 87.94 225 TRP A N 1
ATOM 1714 C CA . TRP A 1 225 ? -2.987 9.141 -15.649 1.00 87.94 225 TRP A CA 1
ATOM 1715 C C . TRP A 1 225 ? -2.069 9.799 -16.674 1.00 87.94 225 TRP A C 1
ATOM 1717 O O . TRP A 1 225 ? -2.245 9.576 -17.869 1.00 87.94 225 TRP A O 1
ATOM 1727 N N . GLN A 1 226 ? -1.069 10.558 -16.224 1.00 91.50 226 GLN A N 1
ATOM 1728 C CA . GLN A 1 226 ? -0.085 11.177 -17.115 1.00 91.50 226 GLN A CA 1
ATOM 1729 C C . GLN A 1 226 ? 0.788 10.128 -17.813 1.00 91.50 226 GLN A C 1
ATOM 1731 O O . GLN A 1 226 ? 1.067 10.267 -19.000 1.00 91.50 226 GLN A O 1
ATOM 1736 N N . VAL A 1 227 ? 1.170 9.060 -17.107 1.00 92.62 227 VAL A N 1
ATOM 1737 C CA . VAL A 1 227 ? 2.111 8.050 -17.624 1.00 92.62 227 VAL A CA 1
ATOM 1738 C C . VAL A 1 227 ? 1.444 6.779 -18.161 1.00 92.62 227 VAL A C 1
ATOM 1740 O O . VAL A 1 227 ? 2.128 5.864 -18.615 1.00 92.62 227 VAL A O 1
ATOM 1743 N N . ILE A 1 228 ? 0.109 6.687 -18.150 1.00 93.31 228 ILE A N 1
ATOM 1744 C CA . ILE A 1 228 ? -0.614 5.464 -18.548 1.00 93.31 228 ILE A CA 1
ATOM 1745 C C . ILE A 1 228 ? -0.315 5.031 -19.990 1.00 93.31 228 ILE A C 1
ATOM 1747 O O . ILE A 1 228 ? -0.277 3.834 -20.282 1.00 93.31 228 ILE A O 1
ATOM 1751 N N . GLY A 1 229 ? -0.084 5.994 -20.889 1.00 92.81 229 GLY A N 1
ATOM 1752 C CA . GLY A 1 229 ? 0.293 5.731 -22.277 1.00 92.81 229 GLY A CA 1
ATOM 1753 C C . GLY A 1 229 ? 1.651 5.038 -22.380 1.00 92.81 229 GLY A C 1
ATOM 1754 O O . GLY A 1 229 ? 1.773 4.043 -23.088 1.00 92.81 229 GLY A O 1
ATOM 1755 N N . GLU A 1 230 ? 2.634 5.506 -21.612 1.00 94.44 230 GLU A N 1
ATOM 1756 C CA . GLU A 1 230 ? 3.984 4.936 -21.566 1.00 94.44 230 GLU A CA 1
ATOM 1757 C C . GLU A 1 230 ? 3.975 3.533 -20.939 1.00 94.44 230 GLU A C 1
ATOM 1759 O O . GLU A 1 230 ? 4.567 2.593 -21.475 1.00 94.44 230 GLU A O 1
ATOM 1764 N N . VAL A 1 231 ? 3.207 3.345 -19.858 1.00 93.50 231 VAL A N 1
ATOM 1765 C CA . VAL A 1 231 ? 3.005 2.023 -19.242 1.00 93.50 231 VAL A CA 1
ATOM 1766 C C . VAL A 1 231 ? 2.377 1.052 -20.243 1.00 93.50 231 VAL A C 1
ATOM 1768 O O . VAL A 1 231 ? 2.824 -0.088 -20.361 1.00 93.50 231 VAL A O 1
ATOM 1771 N N . ARG A 1 232 ? 1.374 1.495 -21.012 1.00 94.75 232 ARG A N 1
ATOM 1772 C CA . ARG A 1 232 ? 0.741 0.672 -22.052 1.00 94.75 232 ARG A CA 1
ATOM 1773 C C . ARG A 1 232 ? 1.728 0.221 -23.124 1.00 94.75 232 ARG A C 1
ATOM 1775 O O . ARG A 1 232 ? 1.583 -0.886 -23.633 1.00 94.75 232 ARG A O 1
ATOM 1782 N N . THR A 1 233 ? 2.688 1.069 -23.489 1.00 93.38 233 THR A N 1
ATOM 1783 C CA . THR A 1 233 ? 3.700 0.725 -24.496 1.00 93.38 233 THR A CA 1
ATOM 1784 C C . THR A 1 233 ? 4.778 -0.213 -23.964 1.00 93.38 233 THR A C 1
ATOM 1786 O O . THR A 1 233 ? 5.253 -1.057 -24.716 1.00 93.38 233 THR A O 1
ATOM 1789 N N . ALA A 1 234 ? 5.140 -0.094 -22.684 1.00 91.94 234 ALA A N 1
ATOM 1790 C CA . ALA A 1 234 ? 6.206 -0.887 -22.074 1.00 91.94 234 ALA A CA 1
ATOM 1791 C C . ALA A 1 234 ? 5.756 -2.306 -21.683 1.00 91.94 234 ALA A C 1
ATOM 1793 O O . ALA A 1 234 ? 6.553 -3.241 -21.671 1.00 91.94 234 ALA A O 1
ATOM 1794 N N . VAL A 1 235 ? 4.478 -2.480 -21.343 1.00 93.25 235 VAL A N 1
ATOM 1795 C CA . VAL A 1 235 ? 3.970 -3.692 -20.688 1.00 93.25 235 VAL A CA 1
ATOM 1796 C C . VAL A 1 235 ? 3.327 -4.668 -21.688 1.00 93.25 235 VAL A C 1
ATOM 1798 O O . VAL A 1 235 ? 2.563 -4.245 -22.560 1.00 93.25 235 VAL A O 1
ATOM 1801 N N . PRO A 1 236 ? 3.514 -5.998 -21.530 1.00 92.50 236 PRO A N 1
ATOM 1802 C CA . PRO A 1 236 ? 2.753 -6.991 -22.287 1.00 92.50 236 PRO A CA 1
ATOM 1803 C C . PRO A 1 236 ? 1.238 -6.785 -22.157 1.00 92.50 236 PRO A C 1
ATOM 1805 O O . PRO A 1 236 ? 0.714 -6.652 -21.051 1.00 92.50 236 PRO A O 1
ATOM 1808 N N . ARG A 1 237 ? 0.503 -6.835 -23.274 1.00 92.94 237 ARG A N 1
ATOM 1809 C CA . ARG A 1 237 ? -0.935 -6.501 -23.328 1.00 92.94 237 ARG A CA 1
ATOM 1810 C C . ARG A 1 237 ? -1.773 -7.143 -22.214 1.00 92.94 237 ARG A C 1
ATOM 1812 O O . ARG A 1 237 ? -2.521 -6.444 -21.545 1.00 92.94 237 ARG A O 1
ATOM 1819 N N . ALA A 1 238 ? -1.596 -8.441 -21.967 1.00 93.31 238 ALA A N 1
ATOM 1820 C CA . ALA A 1 238 ? -2.341 -9.157 -20.928 1.00 93.31 238 ALA A CA 1
ATOM 1821 C C . ALA A 1 238 ? -2.097 -8.597 -19.511 1.00 93.31 238 ALA A C 1
ATOM 1823 O O . ALA A 1 238 ? -3.018 -8.538 -18.697 1.00 93.31 238 ALA A O 1
ATOM 1824 N N . ARG A 1 239 ? -0.867 -8.159 -19.211 1.00 93.44 239 ARG A N 1
ATOM 1825 C CA . ARG A 1 239 ? -0.518 -7.520 -17.934 1.00 93.44 239 ARG A CA 1
ATOM 1826 C C . ARG A 1 239 ? -1.071 -6.102 -17.856 1.00 93.44 239 ARG A C 1
ATOM 1828 O O . ARG A 1 239 ? -1.603 -5.716 -16.817 1.00 93.44 239 ARG A O 1
ATOM 1835 N N . PHE A 1 240 ? -1.023 -5.358 -18.960 1.00 95.88 240 PHE A N 1
ATOM 1836 C CA . PHE A 1 240 ? -1.634 -4.034 -19.025 1.00 95.88 240 PHE A CA 1
ATOM 1837 C C . PHE A 1 240 ? -3.151 -4.097 -18.804 1.00 95.88 240 PHE A C 1
ATOM 1839 O O . PHE A 1 240 ? -3.685 -3.284 -18.058 1.00 95.88 240 PHE A O 1
ATOM 1846 N N . ASP A 1 241 ? -3.845 -5.087 -19.367 1.00 96.06 241 ASP A N 1
ATOM 1847 C CA . ASP A 1 241 ? -5.291 -5.251 -19.179 1.00 96.06 241 ASP A CA 1
ATOM 1848 C C . ASP A 1 241 ? -5.650 -5.516 -17.700 1.00 96.06 241 ASP A C 1
ATOM 1850 O O . ASP A 1 241 ? -6.643 -4.986 -17.186 1.00 96.06 241 ASP A O 1
ATOM 1854 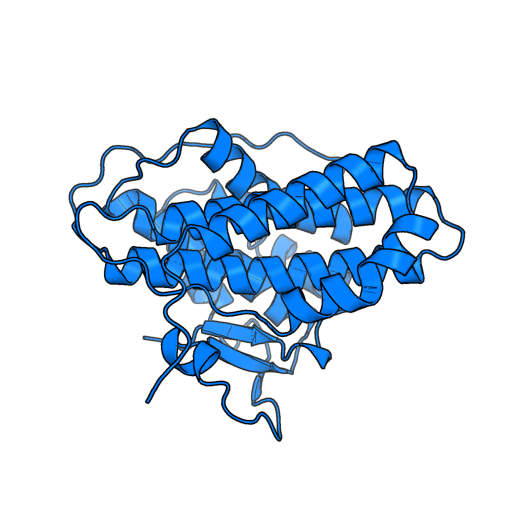N N . GLN A 1 242 ? -4.815 -6.275 -16.976 1.00 95.81 242 GLN A N 1
ATOM 1855 C CA . GLN A 1 242 ? -4.959 -6.485 -15.527 1.00 95.81 242 GLN A CA 1
ATOM 1856 C C . GLN A 1 242 ? -4.735 -5.188 -14.738 1.00 95.81 242 GLN A C 1
ATOM 1858 O O . GLN A 1 242 ? -5.553 -4.851 -13.876 1.00 95.81 242 GLN A O 1
ATOM 1863 N N . PHE A 1 243 ? -3.671 -4.449 -15.060 1.00 96.12 243 PHE A N 1
ATOM 1864 C CA . PHE A 1 243 ? -3.355 -3.150 -14.463 1.00 96.12 243 PHE A CA 1
ATOM 1865 C C . PHE A 1 243 ? -4.478 -2.128 -14.703 1.00 96.12 243 PHE A C 1
ATOM 1867 O O . PHE A 1 243 ? -4.990 -1.526 -13.761 1.00 96.12 243 PHE A O 1
ATOM 1874 N N . ALA A 1 244 ? -4.938 -1.988 -15.948 1.00 94.81 244 ALA A N 1
ATOM 1875 C CA . ALA A 1 244 ? -6.002 -1.068 -16.336 1.00 94.81 244 ALA A CA 1
ATOM 1876 C C . ALA A 1 244 ? -7.345 -1.424 -15.682 1.00 94.81 244 ALA A C 1
ATOM 1878 O O . ALA A 1 244 ? -8.142 -0.544 -15.363 1.00 94.81 244 ALA A O 1
ATOM 1879 N N . THR A 1 245 ? -7.616 -2.711 -15.459 1.00 95.75 245 THR A N 1
ATOM 1880 C CA . THR A 1 245 ? -8.803 -3.155 -14.714 1.00 95.75 245 THR A CA 1
ATOM 1881 C C . THR A 1 245 ? -8.708 -2.786 -13.234 1.00 95.75 245 THR A C 1
ATOM 1883 O O . THR A 1 245 ? -9.685 -2.294 -12.675 1.00 95.75 245 THR A O 1
ATOM 1886 N N . ALA A 1 246 ? -7.536 -2.948 -12.610 1.00 94.69 246 ALA A N 1
ATOM 1887 C CA . ALA A 1 246 ? -7.315 -2.518 -11.228 1.00 94.69 246 ALA A CA 1
ATOM 1888 C C . ALA A 1 246 ? -7.441 -0.991 -11.074 1.00 94.69 246 ALA A C 1
ATOM 1890 O O . ALA A 1 246 ? -8.099 -0.524 -10.147 1.00 94.69 246 ALA A O 1
ATOM 1891 N N . LEU A 1 247 ? -6.885 -0.220 -12.015 1.00 92.56 247 LEU A N 1
ATOM 1892 C CA . LEU A 1 247 ? -6.999 1.239 -12.025 1.00 92.56 247 LEU A CA 1
ATOM 1893 C C . LEU A 1 247 ? -8.452 1.701 -12.209 1.00 92.56 247 LEU A C 1
ATOM 1895 O O . LEU A 1 247 ? -8.899 2.596 -11.500 1.00 92.56 247 LEU A O 1
ATOM 1899 N N . ARG A 1 248 ? -9.212 1.077 -13.121 1.00 90.75 248 ARG A N 1
ATOM 1900 C CA . ARG A 1 248 ? -10.643 1.377 -13.300 1.00 90.75 248 ARG A CA 1
ATOM 1901 C C . ARG A 1 248 ? -11.445 1.105 -12.032 1.00 90.75 248 ARG A C 1
ATOM 1903 O O . ARG A 1 248 ? -12.142 2.003 -11.586 1.00 90.75 248 ARG A O 1
ATOM 1910 N N . ARG A 1 249 ? -11.257 -0.058 -11.398 1.00 89.88 249 ARG A N 1
ATOM 1911 C CA . ARG A 1 249 ? -11.924 -0.377 -10.126 1.00 89.88 249 ARG A CA 1
ATOM 1912 C C . ARG A 1 249 ? -11.623 0.662 -9.043 1.00 89.88 249 ARG A C 1
ATOM 1914 O O . ARG A 1 249 ? -12.526 1.048 -8.311 1.00 89.88 249 ARG A O 1
ATOM 1921 N N . LEU A 1 250 ? -10.377 1.132 -8.947 1.00 87.81 250 LEU A N 1
ATOM 1922 C CA . LEU A 1 250 ? -10.022 2.200 -8.011 1.00 87.81 250 LEU A CA 1
ATOM 1923 C C . LEU A 1 250 ? -10.813 3.490 -8.294 1.00 87.81 250 LEU A C 1
ATOM 1925 O O . LEU A 1 250 ? -11.299 4.123 -7.360 1.00 87.81 250 LEU A O 1
ATOM 1929 N N . ASN A 1 251 ? -10.985 3.856 -9.569 1.00 84.44 251 ASN A N 1
ATOM 1930 C CA . ASN A 1 251 ? -11.795 5.015 -9.960 1.00 84.44 251 ASN A CA 1
ATOM 1931 C C . ASN A 1 251 ? -13.289 4.812 -9.685 1.00 84.44 251 ASN A C 1
ATOM 1933 O O . ASN A 1 251 ? -13.972 5.762 -9.308 1.00 84.44 251 ASN A O 1
ATOM 1937 N N . ASP A 1 252 ? -13.803 3.595 -9.845 1.00 84.56 252 ASP A N 1
ATOM 1938 C CA . ASP A 1 252 ? -15.199 3.284 -9.535 1.00 84.56 252 ASP A CA 1
ATOM 1939 C C . ASP A 1 252 ? -15.466 3.482 -8.035 1.00 84.56 252 ASP A C 1
ATOM 1941 O O . ASP A 1 252 ? -16.433 4.136 -7.660 1.00 84.56 252 ASP A O 1
ATOM 1945 N N . VAL A 1 253 ? -14.556 3.028 -7.163 1.00 78.94 253 VAL A N 1
ATOM 1946 C CA . VAL A 1 253 ? -14.643 3.280 -5.711 1.00 78.94 253 VAL A CA 1
ATOM 1947 C C . VAL A 1 253 ? -14.506 4.774 -5.394 1.00 78.94 253 VAL A C 1
ATOM 1949 O O . VAL A 1 253 ? -15.244 5.308 -4.567 1.00 78.94 253 VAL A O 1
ATOM 1952 N N . TYR A 1 254 ? -13.599 5.471 -6.083 1.00 68.25 254 TYR A N 1
ATOM 1953 C CA . TYR A 1 254 ? -13.416 6.917 -5.950 1.00 68.25 254 TYR A CA 1
ATOM 1954 C C . TYR A 1 254 ? -14.683 7.710 -6.319 1.00 68.25 254 TYR A C 1
ATOM 1956 O O . TYR A 1 254 ? -15.011 8.682 -5.645 1.00 68.25 254 TYR A O 1
ATOM 1964 N N . THR A 1 255 ? -15.396 7.296 -7.370 1.00 66.81 255 THR A N 1
ATOM 1965 C CA . THR A 1 255 ? -16.602 7.974 -7.877 1.00 66.81 255 THR A CA 1
ATOM 1966 C C . THR A 1 255 ? -17.890 7.556 -7.171 1.00 66.81 255 THR A C 1
ATOM 1968 O O . THR A 1 255 ? -18.815 8.362 -7.083 1.00 66.81 255 THR A O 1
ATOM 1971 N N . ALA A 1 256 ? -17.956 6.330 -6.644 1.00 59.69 256 ALA A N 1
ATOM 1972 C CA . ALA A 1 256 ? -19.084 5.833 -5.857 1.00 59.69 256 ALA A CA 1
ATOM 1973 C C . ALA A 1 256 ? -19.113 6.407 -4.430 1.00 59.69 256 ALA A C 1
ATOM 1975 O O . ALA A 1 256 ? -20.188 6.582 -3.855 1.00 59.69 256 ALA A O 1
ATOM 1976 N N . CYS A 1 257 ? -17.953 6.745 -3.858 1.00 51.91 257 CYS A N 1
ATOM 1977 C CA . CYS A 1 257 ? -17.891 7.602 -2.676 1.00 51.91 257 CYS A CA 1
ATOM 1978 C C . CYS A 1 257 ? -18.418 8.991 -3.065 1.00 51.91 257 CYS A C 1
ATOM 1980 O O . CYS A 1 257 ? -17.929 9.535 -4.051 1.00 51.91 257 CYS A O 1
ATOM 1982 N N . PRO A 1 258 ? -19.389 9.585 -2.342 1.00 43.34 258 PRO A N 1
ATOM 1983 C CA . PRO A 1 258 ? -20.037 10.821 -2.767 1.00 43.34 258 PRO A CA 1
ATOM 1984 C C . PRO A 1 258 ? -19.006 11.938 -2.960 1.00 43.34 258 PRO A C 1
ATOM 1986 O O . PRO A 1 258 ? -18.550 12.578 -2.010 1.00 43.34 258 PRO A O 1
ATOM 1989 N N . LEU A 1 259 ? -18.636 12.158 -4.222 1.00 37.72 259 LEU A N 1
ATOM 1990 C CA . LEU A 1 259 ? -17.825 13.267 -4.687 1.00 37.72 259 LEU A CA 1
ATOM 1991 C C . LEU A 1 259 ? -18.674 14.530 -4.594 1.00 37.72 259 LEU A C 1
ATOM 1993 O O . LEU A 1 259 ? -19.274 14.971 -5.569 1.00 37.72 259 LEU A O 1
ATOM 1997 N N . LEU A 1 260 ? -18.738 15.135 -3.413 1.00 36.31 260 LEU A N 1
ATOM 1998 C CA . LEU A 1 260 ? -19.131 16.534 -3.318 1.00 36.31 260 LEU A CA 1
ATOM 1999 C C . LEU A 1 260 ? -17.900 17.396 -3.586 1.00 36.31 260 LEU A C 1
ATOM 2001 O O . LEU A 1 260 ? -17.205 17.820 -2.666 1.00 36.31 260 LEU A O 1
ATOM 2005 N N . VAL A 1 261 ? -17.647 17.661 -4.868 1.00 40.31 261 VAL A N 1
ATOM 2006 C CA . VAL A 1 261 ? -16.918 18.860 -5.292 1.00 40.31 261 VAL A CA 1
ATOM 2007 C C . VAL A 1 261 ? -17.710 19.540 -6.404 1.00 40.31 261 VAL A C 1
ATOM 2009 O O . VAL A 1 261 ? -17.619 19.140 -7.559 1.00 40.31 261 VAL A O 1
ATOM 2012 N N . ALA A 1 262 ? -18.488 20.562 -6.031 1.00 33.41 262 ALA A N 1
ATOM 2013 C CA . ALA A 1 262 ? -18.463 21.900 -6.639 1.00 33.41 262 ALA A CA 1
ATOM 2014 C C . ALA A 1 262 ? -19.554 22.804 -6.024 1.00 33.41 262 ALA A C 1
ATOM 2016 O O . ALA A 1 262 ? -20.736 22.476 -6.097 1.00 33.41 262 ALA A O 1
ATOM 2017 N N . GLY A 1 263 ? -19.156 23.968 -5.493 1.00 30.00 263 GLY A N 1
ATOM 2018 C CA . GLY A 1 263 ? -20.033 25.138 -5.333 1.00 30.00 263 GLY A CA 1
ATOM 2019 C C . GLY A 1 263 ? -20.050 25.770 -3.939 1.00 30.00 263 GLY A C 1
ATOM 2020 O O . GLY A 1 263 ? -20.897 25.413 -3.125 1.00 30.00 263 GLY A O 1
ATOM 2021 N N . GLY A 1 264 ? -19.157 26.738 -3.700 1.00 30.55 264 GLY A N 1
ATOM 2022 C CA . GLY A 1 264 ? -19.124 27.601 -2.513 1.00 30.55 264 GLY A CA 1
ATOM 2023 C C . GLY A 1 264 ? -17.810 28.351 -2.395 1.00 30.55 264 GLY A C 1
ATOM 2024 O O . GLY A 1 264 ? -16.920 27.813 -1.707 1.00 30.55 264 GLY A O 1
#

Mean predicted aligned error: 5.85 Å

Organism: NCBI:txid65499

InterPro domains:
  IPR060462 3-methyl-L-tyrosine peroxygenase [PF27188] (6-209)

Radius of gyration: 17.4 Å; Cα contacts (8 Å, |Δi|>4): 390; chains: 1; bounding box: 43×45×46 Å